Protein AF-A0A958XE17-F1 (afdb_monomer_lite)

Sequence (188 aa):
MKKRIAVILIIASALFGQMRCSQSSGSGQSTEKQPEEKQSEAKPSIPIFQLSPAPPPSTPQSDWCRIQGGENVLINAERVNTNRRYFYLPQGITMLSVGYPTLAATLFLKPLSNGNVEVFTGANFPTCLSRPSYLSPAGGSAQMRYNNQQDIEFSLELQVENNYPKITIEQGIKYNYGMSVVHCLECQ

Structure (mmCIF, N/CA/C/O backbone):
data_AF-A0A958XE17-F1
#
_entry.id   AF-A0A958XE17-F1
#
loop_
_atom_site.group_PDB
_atom_site.id
_atom_site.type_symbol
_atom_site.label_atom_id
_atom_site.label_alt_id
_atom_site.label_comp_id
_atom_site.label_asym_id
_atom_site.label_entity_id
_atom_site.label_seq_id
_atom_site.pdbx_PDB_ins_code
_atom_site.Cartn_x
_atom_site.Cartn_y
_atom_site.Cartn_z
_atom_site.occupancy
_atom_site.B_iso_or_equiv
_atom_site.auth_seq_id
_atom_site.auth_comp_id
_atom_site.auth_asym_id
_atom_site.auth_atom_id
_atom_site.pdbx_PDB_model_num
ATOM 1 N N . MET A 1 1 ? -10.647 -26.115 -46.703 1.00 45.81 1 MET A N 1
ATOM 2 C CA . MET A 1 1 ? -12.108 -25.880 -46.664 1.00 45.81 1 MET A CA 1
ATOM 3 C 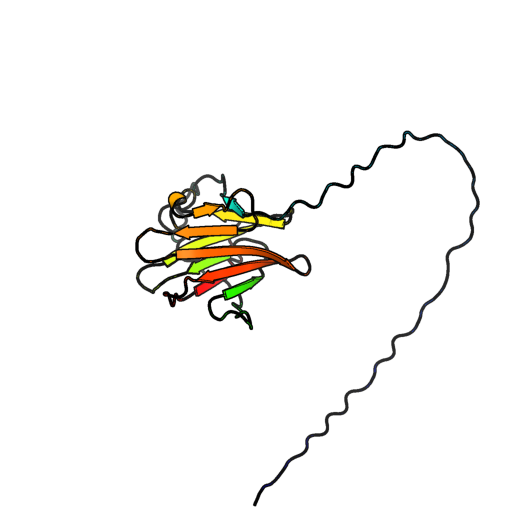C . MET A 1 1 ? -12.442 -25.137 -45.374 1.00 45.81 1 MET A C 1
ATOM 5 O O . MET A 1 1 ? -12.273 -25.701 -44.305 1.00 45.81 1 MET A O 1
ATOM 9 N N . LYS A 1 2 ? -12.786 -23.844 -45.456 1.00 42.44 2 LYS A N 1
ATOM 10 C CA . LYS A 1 2 ? -13.048 -22.962 -44.302 1.00 42.44 2 LYS A CA 1
ATOM 11 C C . LYS A 1 2 ? -14.561 -22.755 -44.169 1.00 42.44 2 LYS A C 1
ATOM 13 O O . LYS A 1 2 ? -15.154 -22.177 -45.073 1.00 42.44 2 LYS A O 1
ATOM 18 N N . LYS A 1 3 ? -15.177 -23.200 -43.069 1.00 51.91 3 LYS A N 1
ATOM 19 C CA . LYS A 1 3 ? -16.560 -22.838 -42.717 1.00 51.91 3 LYS A CA 1
ATOM 20 C C . LYS A 1 3 ? -16.523 -21.596 -41.827 1.00 51.91 3 LYS A C 1
ATOM 22 O O . LYS A 1 3 ? -15.977 -21.640 -40.731 1.00 51.91 3 LYS A O 1
ATOM 27 N N . ARG A 1 4 ? -17.058 -20.483 -42.332 1.00 58.16 4 ARG A N 1
ATOM 28 C CA . ARG A 1 4 ? -17.324 -19.262 -41.562 1.00 58.16 4 ARG A CA 1
ATOM 29 C C . ARG A 1 4 ? -18.763 -19.344 -41.063 1.00 58.16 4 ARG A C 1
ATOM 31 O O . ARG A 1 4 ? -19.668 -19.464 -41.881 1.00 58.16 4 ARG A O 1
ATOM 38 N N . ILE A 1 5 ? -18.958 -19.301 -39.750 1.00 63.78 5 ILE A N 1
ATOM 39 C CA . ILE A 1 5 ? -20.276 -19.158 -39.129 1.00 63.78 5 ILE A CA 1
ATOM 40 C C . ILE A 1 5 ? -20.401 -17.689 -38.735 1.00 63.78 5 ILE A C 1
ATOM 42 O O . ILE A 1 5 ? -19.624 -17.195 -37.922 1.00 63.78 5 ILE A O 1
ATOM 46 N N . ALA A 1 6 ? -21.329 -16.989 -39.381 1.00 57.50 6 ALA A N 1
ATOM 47 C CA . ALA A 1 6 ? -21.722 -15.636 -39.029 1.00 57.50 6 ALA A CA 1
ATOM 48 C C . ALA A 1 6 ? -22.846 -15.724 -37.994 1.00 57.50 6 ALA A C 1
ATOM 50 O O . ALA A 1 6 ? -23.884 -16.324 -38.264 1.00 57.50 6 ALA A O 1
ATOM 51 N N . VAL A 1 7 ? -22.631 -15.142 -36.817 1.00 63.00 7 VAL A N 1
ATOM 52 C CA . VAL A 1 7 ? -23.681 -14.948 -35.815 1.00 63.00 7 VAL A CA 1
ATOM 53 C C . VAL A 1 7 ? -24.080 -13.481 -35.875 1.00 63.00 7 VAL A C 1
ATOM 55 O O . VAL A 1 7 ? -23.282 -12.597 -35.574 1.00 63.00 7 VAL A O 1
ATOM 58 N N . ILE A 1 8 ? -25.308 -13.241 -36.326 1.00 55.59 8 ILE A N 1
ATOM 59 C CA . ILE A 1 8 ? -25.968 -11.938 -36.311 1.00 55.59 8 ILE A CA 1
ATOM 60 C C . ILE A 1 8 ? -26.694 -11.841 -34.971 1.00 55.59 8 ILE A C 1
ATOM 62 O O . ILE A 1 8 ? -27.582 -12.647 -34.700 1.00 55.59 8 ILE A O 1
ATOM 66 N N . LEU A 1 9 ? -26.322 -10.867 -34.142 1.00 59.84 9 LEU A N 1
ATOM 67 C CA . LEU A 1 9 ? -27.038 -10.546 -32.912 1.00 59.84 9 LEU A CA 1
ATOM 68 C C . LEU A 1 9 ? -27.615 -9.136 -33.044 1.00 59.84 9 LEU A C 1
ATOM 70 O O . LEU A 1 9 ? -26.896 -8.140 -33.058 1.00 59.84 9 LEU A O 1
ATOM 74 N N . ILE A 1 10 ? -28.934 -9.102 -33.213 1.00 57.53 10 ILE A N 1
ATOM 75 C CA . ILE A 1 10 ? -29.785 -7.915 -33.216 1.00 57.53 10 ILE A CA 1
ATOM 76 C C . ILE A 1 10 ? -30.162 -7.662 -31.757 1.00 57.53 10 ILE A C 1
ATOM 78 O O . ILE A 1 10 ? -30.771 -8.532 -31.138 1.00 57.53 10 ILE A O 1
ATOM 82 N N . ILE A 1 11 ? -29.826 -6.494 -31.205 1.00 56.75 11 ILE A N 1
ATOM 83 C CA . ILE A 1 11 ? -30.401 -6.043 -29.932 1.00 56.75 11 ILE A CA 1
ATOM 84 C C . ILE A 1 11 ? -30.980 -4.646 -30.119 1.00 56.75 11 ILE A C 1
ATOM 86 O O . ILE A 1 11 ? -30.353 -3.744 -30.673 1.00 56.75 11 ILE A O 1
ATOM 90 N N . ALA A 1 12 ? -32.236 -4.559 -29.696 1.00 56.91 12 ALA A N 1
ATOM 91 C CA . ALA A 1 12 ? -33.198 -3.511 -29.938 1.00 56.91 12 ALA A CA 1
ATOM 92 C C . ALA A 1 12 ? -32.886 -2.218 -29.179 1.00 56.91 12 ALA A C 1
ATOM 94 O O . ALA A 1 12 ? -32.443 -2.222 -28.031 1.00 56.91 12 ALA A O 1
ATOM 95 N N . SER A 1 13 ? -33.187 -1.105 -29.840 1.00 49.72 13 SER A N 1
ATOM 96 C CA . SER A 1 13 ? -33.155 0.247 -29.299 1.00 49.72 13 SER A CA 1
ATOM 97 C C . SER A 1 13 ? -34.356 0.465 -28.376 1.00 49.72 13 SER A C 1
ATOM 99 O O . SER A 1 13 ? -35.500 0.403 -28.825 1.00 49.72 13 SER A O 1
ATOM 101 N N . ALA A 1 14 ? -34.105 0.732 -27.094 1.00 56.59 14 ALA A N 1
ATOM 102 C CA . ALA A 1 14 ? -35.132 1.169 -26.156 1.00 56.59 14 ALA A CA 1
ATOM 103 C C . ALA A 1 14 ? -35.174 2.702 -26.097 1.00 56.59 14 ALA A C 1
ATOM 105 O O . ALA A 1 14 ? -34.154 3.376 -25.949 1.00 56.59 14 ALA A O 1
ATOM 106 N N . LEU A 1 15 ? -36.391 3.213 -26.256 1.00 54.06 15 LEU A N 1
ATOM 107 C CA . LEU A 1 15 ? -36.797 4.610 -26.258 1.00 54.06 15 LEU A CA 1
ATOM 108 C C . LEU A 1 15 ? -36.468 5.306 -24.930 1.00 54.06 15 LEU A C 1
ATOM 110 O O . LEU A 1 15 ? -36.906 4.849 -23.877 1.00 54.06 15 LEU A O 1
ATOM 114 N N . PHE A 1 16 ? -35.807 6.465 -24.987 1.00 53.53 16 PHE A N 1
ATOM 115 C CA . PHE A 1 16 ? -35.805 7.422 -23.880 1.00 53.53 16 PHE A CA 1
ATOM 116 C C . PHE A 1 16 ? -36.719 8.595 -24.218 1.00 53.53 16 PHE A C 1
ATOM 118 O O . PHE A 1 16 ? -36.444 9.403 -25.106 1.00 53.53 16 PHE A O 1
ATOM 125 N N . GLY A 1 17 ? -37.844 8.636 -23.503 1.00 48.03 17 GLY A N 1
ATOM 126 C CA . GLY A 1 17 ? -38.807 9.723 -23.525 1.00 48.03 17 GLY A CA 1
ATOM 127 C C . GLY A 1 17 ? -38.222 10.998 -22.924 1.00 48.03 17 GLY A C 1
ATOM 128 O O . GLY A 1 17 ? -37.569 10.981 -21.883 1.00 48.03 17 GLY A O 1
ATOM 129 N N . GLN A 1 18 ? -38.480 12.114 -23.599 1.00 55.03 18 GLN A N 1
ATOM 130 C CA . GLN A 1 18 ? -38.237 13.452 -23.085 1.00 55.03 18 GLN A CA 1
ATOM 131 C C . GLN A 1 18 ? -39.405 13.852 -22.179 1.00 55.03 18 GLN A C 1
ATOM 133 O O . GLN A 1 18 ? -40.542 13.928 -22.640 1.00 55.03 18 GLN A O 1
ATOM 138 N N . MET A 1 19 ? -39.126 14.154 -20.911 1.00 50.25 19 MET A N 1
ATOM 139 C CA . MET A 1 19 ? -40.026 14.943 -20.070 1.00 50.25 19 MET A CA 1
ATOM 140 C C . MET A 1 19 ? -39.440 16.348 -19.925 1.00 50.25 19 MET A C 1
ATOM 142 O O . MET A 1 19 ? -38.359 16.541 -19.372 1.00 50.25 19 MET A O 1
ATOM 146 N N . ARG A 1 20 ? -40.158 17.325 -20.483 1.00 47.62 20 ARG A N 1
ATOM 147 C CA . ARG A 1 20 ? -40.010 18.762 -20.228 1.00 47.62 20 ARG A CA 1
ATOM 148 C C . ARG A 1 20 ? -41.205 19.240 -19.395 1.00 47.62 20 ARG A C 1
ATOM 150 O O . ARG A 1 20 ? -42.247 18.592 -19.406 1.00 47.62 20 ARG A O 1
ATOM 157 N N . CYS A 1 21 ? -41.029 20.431 -18.811 1.00 47.88 21 CYS A N 1
ATOM 158 C CA . CYS A 1 21 ? -41.969 21.246 -18.021 1.00 47.88 21 CYS A CA 1
ATOM 159 C C . CYS A 1 21 ? -41.946 20.898 -16.518 1.00 47.88 21 CYS A C 1
ATOM 161 O O . CYS A 1 21 ? -41.903 19.737 -16.154 1.00 47.88 21 CYS A O 1
ATOM 163 N N . SER A 1 22 ? -41.967 21.833 -15.567 1.00 47.41 22 SER A N 1
ATOM 164 C CA . SER A 1 22 ? -42.332 23.252 -15.597 1.00 47.41 22 SER A CA 1
ATOM 165 C C . SER A 1 22 ? -41.900 23.888 -14.267 1.00 47.41 22 SER A C 1
ATOM 167 O O . SER A 1 22 ? -42.168 23.284 -13.234 1.00 47.41 22 SER A O 1
ATOM 169 N N . GLN A 1 23 ? -41.318 25.090 -14.256 1.00 47.69 23 GLN A N 1
ATOM 170 C CA . GLN A 1 23 ? -41.323 25.996 -13.089 1.00 47.69 23 GLN A CA 1
ATOM 171 C C . GLN A 1 23 ? -41.379 27.427 -13.650 1.00 47.69 23 GLN A C 1
ATOM 173 O O . GLN A 1 23 ? -40.440 27.880 -14.292 1.00 47.69 23 GLN A O 1
ATOM 178 N N . SER A 1 24 ? -42.571 28.014 -13.777 1.00 53.91 24 SER A N 1
ATOM 179 C CA . SER A 1 24 ? -43.311 28.763 -12.746 1.00 53.91 24 SER A CA 1
ATOM 180 C C . SER A 1 24 ? -42.564 30.011 -12.280 1.00 53.91 24 SER A C 1
ATOM 182 O O . SER A 1 24 ? -41.830 30.001 -11.297 1.00 53.91 24 SER A O 1
ATOM 184 N N . SER A 1 25 ? -42.815 31.095 -13.010 1.00 50.75 25 SER A N 1
ATOM 185 C CA . SER A 1 25 ? -42.492 32.473 -12.668 1.00 50.75 25 SER A CA 1
ATOM 186 C C . SER A 1 25 ? -43.214 32.887 -11.383 1.00 50.75 25 SER A C 1
ATOM 188 O O . SER A 1 25 ? -44.441 32.943 -11.350 1.00 50.75 25 SER A O 1
ATOM 190 N N . GLY A 1 26 ? -42.453 33.197 -10.337 1.00 50.59 26 GLY A N 1
ATOM 191 C CA . GLY A 1 26 ? -42.956 33.755 -9.085 1.00 50.59 26 GLY A CA 1
ATOM 192 C C . GLY A 1 26 ? -42.055 34.891 -8.627 1.00 50.59 26 GLY A C 1
ATOM 193 O O . GLY A 1 26 ? -41.058 34.668 -7.950 1.00 50.59 26 GLY A O 1
ATOM 194 N N . SER A 1 27 ? -42.393 36.108 -9.045 1.00 43.31 27 SER A N 1
ATOM 195 C CA . SER A 1 27 ? -41.797 37.357 -8.580 1.00 43.31 27 SER A CA 1
ATOM 196 C C . SER A 1 27 ? -42.265 37.666 -7.156 1.00 43.31 27 SER A C 1
ATOM 198 O O . SER A 1 27 ? -43.454 37.887 -6.933 1.00 43.31 27 SER A O 1
ATOM 200 N N . GLY A 1 28 ? -41.329 37.723 -6.213 1.00 47.44 28 GLY A N 1
ATOM 201 C CA . GLY A 1 28 ? -41.556 38.160 -4.837 1.00 47.44 28 GLY A CA 1
ATOM 202 C C . GLY A 1 28 ? -40.303 38.854 -4.325 1.00 47.44 28 GLY A C 1
ATOM 203 O O . GLY A 1 28 ? -39.404 38.223 -3.785 1.00 47.44 28 GLY A O 1
ATOM 204 N N . GLN A 1 29 ? -40.225 40.152 -4.592 1.00 48.31 29 GLN A N 1
ATOM 205 C CA . GLN A 1 29 ? -39.133 41.042 -4.230 1.00 48.31 29 GLN A CA 1
ATOM 206 C C . GLN A 1 29 ? -39.299 41.454 -2.759 1.00 48.31 29 GLN A C 1
ATOM 208 O O . GLN A 1 29 ? -40.202 42.219 -2.439 1.00 48.31 29 GLN A O 1
ATOM 213 N N . SER A 1 30 ? -38.432 40.949 -1.880 1.00 50.31 30 SER A N 1
ATOM 214 C CA . SER A 1 30 ? -38.224 41.485 -0.531 1.00 50.31 30 SER A CA 1
ATOM 215 C C . SER A 1 30 ? -36.725 41.553 -0.270 1.00 50.31 30 SER A C 1
ATOM 217 O O . SER A 1 30 ? -36.040 40.541 -0.146 1.00 50.31 30 SER A O 1
ATOM 219 N N . THR A 1 31 ? -36.213 42.778 -0.283 1.00 51.22 31 THR A N 1
ATOM 220 C CA . THR A 1 31 ? -34.799 43.109 -0.138 1.00 51.22 31 THR A CA 1
ATOM 221 C C . THR A 1 31 ? -34.463 43.191 1.349 1.00 51.22 31 THR A C 1
ATOM 223 O O . THR A 1 31 ? -34.528 44.266 1.941 1.00 51.22 31 THR A O 1
ATOM 226 N N . GLU A 1 32 ? -34.106 42.064 1.962 1.00 54.69 32 GLU A N 1
ATOM 227 C CA . GLU A 1 32 ? -33.488 42.035 3.290 1.00 54.69 32 GLU A CA 1
ATOM 228 C C . GLU A 1 32 ? -31.990 41.758 3.119 1.00 54.69 32 GLU A C 1
ATOM 230 O O . GLU A 1 32 ? -31.578 40.732 2.579 1.00 54.69 32 GLU A O 1
ATOM 235 N N . LYS A 1 33 ? -31.164 42.743 3.491 1.00 53.91 33 LYS A N 1
ATOM 236 C CA . LYS A 1 33 ? -29.699 42.691 3.420 1.00 53.91 33 LYS A CA 1
ATOM 237 C C . LYS A 1 33 ? -29.183 41.662 4.428 1.00 53.91 33 LYS A C 1
ATOM 239 O O . LYS A 1 33 ? -28.889 41.996 5.573 1.00 53.91 33 LYS A O 1
ATOM 244 N N . GLN A 1 34 ? -29.064 40.419 3.985 1.00 51.50 34 GLN A N 1
ATOM 245 C CA . GLN A 1 34 ? -28.342 39.378 4.701 1.00 51.50 34 GLN A CA 1
ATOM 246 C C . GLN A 1 34 ? -26.826 39.613 4.530 1.00 51.50 34 GLN A C 1
ATOM 248 O O . GLN A 1 34 ? -26.395 39.966 3.428 1.00 51.50 34 GLN A O 1
ATOM 253 N N . PRO A 1 35 ? -26.004 39.478 5.588 1.00 54.12 35 PRO A N 1
ATOM 254 C CA . PRO A 1 35 ? -24.556 39.572 5.468 1.00 54.12 35 PRO A CA 1
ATOM 255 C C . PRO A 1 35 ? -24.064 38.527 4.472 1.00 54.12 35 PRO A C 1
ATOM 257 O O . PRO A 1 35 ? -24.366 37.343 4.607 1.00 54.12 35 PRO A O 1
ATOM 260 N N . GLU A 1 36 ? -23.328 38.987 3.468 1.00 53.91 36 GLU A N 1
ATOM 261 C CA . GLU A 1 36 ? -22.660 38.167 2.469 1.00 53.91 36 GLU A CA 1
ATOM 262 C C . GLU A 1 36 ? -21.553 37.371 3.179 1.00 53.91 36 GLU A C 1
ATOM 264 O O . GLU A 1 36 ? -20.398 37.792 3.290 1.00 53.91 36 GLU A O 1
ATOM 269 N N . GLU A 1 37 ? -21.945 36.242 3.769 1.00 56.06 37 GLU A N 1
ATOM 270 C CA . GLU A 1 37 ? -21.040 35.225 4.274 1.00 56.06 37 GLU A CA 1
ATOM 271 C C . GLU A 1 37 ? -20.274 34.710 3.059 1.00 56.06 37 GLU A C 1
ATOM 273 O O . GLU A 1 37 ? -20.796 33.952 2.242 1.00 56.06 37 GLU A O 1
ATOM 278 N N . LYS A 1 38 ? -19.043 35.210 2.893 1.00 53.44 38 LYS A N 1
ATOM 279 C CA . LYS A 1 38 ? -18.076 34.691 1.931 1.00 53.44 38 LYS A CA 1
ATOM 280 C C . LYS A 1 38 ? -17.955 33.189 2.167 1.00 53.44 38 LYS A C 1
ATOM 282 O O . LYS A 1 38 ? -17.171 32.756 3.009 1.00 53.44 38 LYS A O 1
ATOM 287 N N . GLN A 1 39 ? -18.709 32.406 1.401 1.00 51.22 39 GLN A N 1
ATOM 288 C CA . GLN A 1 39 ? -18.429 31.002 1.169 1.00 51.22 39 GLN A CA 1
ATOM 289 C C . GLN A 1 39 ? -17.055 30.964 0.507 1.00 51.22 39 GLN A C 1
ATOM 291 O O . GLN A 1 39 ? -16.907 31.114 -0.703 1.00 51.22 39 GLN A O 1
ATOM 296 N N . SER A 1 40 ? -16.023 30.866 1.341 1.00 55.34 40 SER A N 1
ATOM 297 C CA . SER A 1 40 ? -14.697 30.472 0.911 1.00 55.34 40 SER A CA 1
ATOM 298 C C . SER A 1 40 ? -14.878 29.098 0.289 1.00 55.34 40 SER A C 1
ATOM 300 O O . SER A 1 40 ? -15.040 28.123 1.021 1.00 55.34 40 SER A O 1
ATOM 302 N N . GLU A 1 41 ? -14.905 29.030 -1.044 1.00 55.00 41 GLU A N 1
ATOM 303 C CA . GLU A 1 41 ? -14.783 27.779 -1.783 1.00 55.00 41 GLU A CA 1
ATOM 304 C C . GLU A 1 41 ? -13.582 27.040 -1.196 1.00 55.00 41 GLU A C 1
ATOM 306 O O . GLU A 1 41 ? -12.428 27.454 -1.346 1.00 55.00 41 GLU A O 1
ATOM 311 N N . ALA A 1 42 ? -13.865 26.004 -0.407 1.00 59.72 42 ALA A N 1
ATOM 312 C CA . ALA A 1 42 ? -12.837 25.195 0.208 1.00 59.72 42 ALA A CA 1
ATOM 313 C C . ALA A 1 42 ? -12.061 24.561 -0.942 1.00 59.72 42 ALA A C 1
ATOM 315 O O . ALA A 1 42 ? -12.588 23.721 -1.673 1.00 59.72 42 ALA A O 1
ATOM 316 N N . LYS A 1 43 ? -10.826 25.029 -1.147 1.00 66.44 43 LYS A N 1
ATOM 317 C CA . LYS A 1 43 ? -9.935 24.497 -2.172 1.00 66.44 43 LYS A CA 1
ATOM 318 C C . LYS A 1 43 ? -9.920 22.969 -2.028 1.00 66.44 43 LYS A C 1
ATOM 320 O O . LYS A 1 43 ? -9.657 22.501 -0.917 1.00 66.44 43 LYS A O 1
ATOM 325 N N . PRO A 1 44 ? -10.202 22.203 -3.098 1.00 67.44 44 PRO A N 1
ATOM 326 C CA . PRO A 1 44 ? -10.253 20.751 -3.013 1.00 67.44 44 PRO A CA 1
ATOM 327 C C . PRO A 1 44 ? -8.923 20.247 -2.453 1.00 67.44 44 PRO A C 1
ATOM 329 O O . PRO A 1 44 ? -7.856 20.519 -3.013 1.00 67.44 44 PRO A O 1
ATOM 332 N N . SER A 1 45 ? -8.981 19.589 -1.295 1.00 79.31 45 SER A N 1
ATOM 333 C CA . SER A 1 45 ? -7.799 19.029 -0.653 1.00 79.31 45 SER A CA 1
ATOM 334 C C . SER A 1 45 ? -7.288 17.875 -1.502 1.00 79.31 45 SER A C 1
ATOM 336 O O . SER A 1 45 ? -8.052 16.982 -1.866 1.00 79.31 45 SER A O 1
ATOM 338 N N . ILE A 1 46 ? -5.996 17.896 -1.820 1.00 87.38 46 ILE A N 1
ATOM 339 C CA . ILE A 1 46 ? -5.342 16.783 -2.507 1.00 87.38 46 ILE A CA 1
ATOM 340 C C . ILE A 1 46 ? -5.434 15.561 -1.578 1.00 87.38 46 ILE A C 1
ATOM 342 O O . ILE A 1 46 ? -5.070 15.693 -0.408 1.00 87.38 46 ILE A O 1
ATOM 346 N N . PRO A 1 47 ? -5.924 14.404 -2.055 1.00 92.06 47 PRO A N 1
ATOM 347 C CA . PRO A 1 47 ? -6.009 13.205 -1.235 1.00 92.06 47 PRO A CA 1
ATOM 348 C C . PRO A 1 47 ? -4.601 12.737 -0.862 1.00 92.06 47 PRO A C 1
ATOM 350 O O . PRO A 1 47 ? -3.699 12.713 -1.702 1.00 92.06 47 PRO A O 1
ATOM 353 N N . ILE A 1 48 ? -4.407 12.363 0.400 1.00 94.44 48 ILE A N 1
ATOM 354 C CA . ILE A 1 48 ? -3.104 11.931 0.918 1.00 94.44 48 ILE A CA 1
ATOM 355 C C . ILE A 1 48 ? -3.185 10.573 1.606 1.00 94.44 48 ILE A C 1
ATOM 357 O O . ILE A 1 48 ? -4.235 10.156 2.103 1.00 94.44 48 ILE A O 1
ATOM 361 N N . PHE A 1 49 ? -2.034 9.909 1.686 1.00 95.00 49 PHE A N 1
ATOM 362 C CA . PHE A 1 49 ? -1.838 8.818 2.629 1.00 95.00 49 PHE A CA 1
ATOM 363 C C . PHE A 1 49 ? -1.493 9.377 4.009 1.00 95.00 49 PHE A C 1
ATOM 365 O O . PHE A 1 49 ? -0.623 10.239 4.139 1.00 95.00 49 PHE A O 1
ATOM 372 N N . GLN A 1 50 ? -2.122 8.837 5.046 1.00 93.44 50 GLN A N 1
ATOM 373 C CA . GLN A 1 50 ? -1.823 9.163 6.438 1.00 93.44 50 GLN A CA 1
ATOM 374 C C . GLN A 1 50 ? -1.562 7.883 7.229 1.00 93.44 50 GLN A C 1
ATOM 376 O O . GLN A 1 50 ? -2.315 6.920 7.120 1.00 93.44 50 GLN A O 1
ATOM 381 N N . LEU A 1 51 ? -0.489 7.855 8.021 1.00 92.88 51 LEU A N 1
ATOM 382 C CA . LEU A 1 51 ? -0.233 6.726 8.915 1.00 92.88 51 LEU A CA 1
ATOM 383 C C . LEU A 1 51 ? -1.257 6.733 10.054 1.00 92.88 51 LEU A C 1
ATOM 385 O O . LEU A 1 51 ? -1.556 7.791 10.610 1.00 92.88 51 LEU A O 1
ATOM 389 N N . SER A 1 52 ? -1.782 5.558 10.397 1.00 91.50 52 SER A N 1
ATOM 390 C CA . SER A 1 52 ? -2.798 5.433 11.439 1.00 91.50 52 SER A CA 1
ATOM 391 C C . SER A 1 52 ? -2.232 5.752 12.829 1.00 91.50 52 SER A C 1
ATOM 393 O O . SER A 1 52 ? -1.220 5.156 13.218 1.00 91.50 52 SER A O 1
ATOM 395 N N . PRO A 1 53 ? -2.897 6.616 13.623 1.00 88.06 53 PRO A N 1
ATOM 396 C CA . PRO A 1 53 ? -2.557 6.838 15.025 1.00 88.06 53 PRO A CA 1
ATOM 397 C C . PRO A 1 53 ? -3.150 5.769 15.960 1.00 88.06 53 PRO A C 1
ATOM 399 O O . PRO A 1 53 ? -2.959 5.862 17.172 1.00 88.06 53 PRO A O 1
ATOM 402 N N . ALA A 1 54 ? -3.911 4.798 15.437 1.00 83.38 54 ALA A N 1
ATOM 403 C CA . ALA A 1 54 ? -4.630 3.827 16.252 1.00 83.38 54 ALA A CA 1
ATOM 404 C C . ALA A 1 54 ? -3.674 3.020 17.154 1.00 83.38 54 ALA A C 1
ATOM 406 O O . ALA A 1 54 ? -2.601 2.607 16.704 1.00 83.38 54 ALA A O 1
ATOM 407 N N . PRO A 1 55 ? -4.040 2.752 18.417 1.00 74.56 55 PRO A N 1
ATOM 408 C CA . PRO A 1 55 ? -3.244 1.874 19.259 1.00 74.56 55 PRO A CA 1
ATOM 409 C C . PRO A 1 55 ? -3.277 0.437 18.712 1.00 74.56 55 PRO A C 1
ATOM 411 O O . PRO A 1 55 ? -4.216 0.070 17.998 1.00 74.56 55 PRO A O 1
ATOM 414 N N . PRO A 1 56 ? -2.294 -0.405 19.066 1.00 69.94 56 PRO A N 1
ATOM 415 C CA . PRO A 1 56 ? -2.402 -1.835 18.832 1.00 69.94 56 PRO A CA 1
ATOM 416 C C . PRO A 1 56 ? -3.693 -2.406 19.435 1.00 69.94 56 PRO A C 1
ATOM 418 O O . PRO A 1 56 ? -4.122 -1.936 20.496 1.00 69.94 56 PRO A O 1
ATOM 421 N N . PRO A 1 57 ? -4.315 -3.419 18.808 1.00 65.69 57 PRO A N 1
ATOM 422 C CA . PRO A 1 57 ? -5.494 -4.064 19.369 1.00 65.69 57 PRO A CA 1
ATOM 423 C C . PRO A 1 57 ? -5.186 -4.620 20.768 1.00 65.69 57 PRO A C 1
ATOM 425 O O . PRO A 1 57 ? -4.158 -5.260 20.995 1.00 65.69 57 PRO A O 1
ATOM 428 N N . SER A 1 58 ? -6.087 -4.364 21.720 1.00 60.69 58 SER A N 1
ATOM 429 C CA . SER A 1 58 ? -5.931 -4.732 23.136 1.00 60.69 58 SER A CA 1
ATOM 430 C C . SER A 1 58 ? -6.069 -6.232 23.396 1.00 60.69 58 SER A C 1
ATOM 432 O O . SER A 1 58 ? -5.576 -6.737 24.403 1.00 60.69 58 SER A O 1
ATOM 434 N N . THR A 1 59 ? -6.727 -6.948 22.486 1.00 56.34 59 THR A N 1
ATOM 435 C CA . THR A 1 59 ? -6.782 -8.406 22.490 1.00 56.34 59 THR A CA 1
ATOM 436 C C . THR A 1 59 ? -5.944 -8.928 21.329 1.00 56.34 59 THR A C 1
ATOM 438 O O . THR A 1 59 ? -6.107 -8.460 20.199 1.00 56.34 59 THR A O 1
ATOM 441 N N . PRO A 1 60 ? -5.055 -9.910 21.559 1.00 51.53 60 PRO A N 1
ATOM 442 C CA . PRO A 1 60 ? -4.485 -10.689 20.479 1.00 51.53 60 PRO A CA 1
ATOM 443 C C . PRO A 1 60 ? -5.613 -11.563 19.929 1.00 51.53 60 PRO A C 1
ATOM 445 O O . PRO A 1 60 ? -5.720 -12.740 20.257 1.00 51.53 60 PRO A O 1
ATOM 448 N N . GLN A 1 61 ? -6.511 -10.984 19.131 1.00 52.31 61 GLN A N 1
ATOM 449 C CA . GLN A 1 61 ? -7.278 -11.791 18.197 1.00 52.31 61 GLN A CA 1
ATOM 450 C C . GLN A 1 61 ? -6.236 -12.513 17.351 1.00 52.31 61 GLN A C 1
ATOM 452 O O . GLN A 1 61 ? -5.435 -11.890 16.648 1.00 52.31 61 GLN A O 1
ATOM 457 N N . SER A 1 62 ? -6.164 -13.825 17.555 1.00 50.34 62 SER A N 1
ATOM 458 C CA . SER A 1 62 ? -5.258 -14.705 16.847 1.00 50.34 62 SER A CA 1
ATOM 459 C C . SER A 1 62 ? -5.442 -14.461 15.355 1.00 50.34 62 SER A C 1
ATOM 461 O O . SER A 1 62 ? -6.537 -14.633 14.827 1.00 50.34 62 SER A O 1
ATOM 463 N N . ASP A 1 63 ? -4.354 -14.051 14.717 1.00 58.34 63 ASP A N 1
ATOM 464 C CA . ASP A 1 63 ? -4.192 -13.974 13.274 1.00 58.34 63 ASP A CA 1
ATOM 465 C C . ASP A 1 63 ? -4.788 -12.761 12.544 1.00 58.34 63 ASP A C 1
ATOM 467 O O . ASP A 1 63 ? -5.227 -12.900 11.411 1.00 58.34 63 ASP A O 1
ATOM 471 N N . TRP A 1 64 ? -4.632 -11.528 13.040 1.00 62.47 64 TRP A N 1
ATOM 472 C CA . TRP A 1 64 ? -4.677 -10.355 12.132 1.00 62.47 64 TRP A CA 1
ATOM 473 C C . TRP A 1 64 ? -3.720 -10.508 10.929 1.00 62.47 64 TRP A C 1
ATOM 475 O O . TRP A 1 64 ? -3.934 -9.946 9.862 1.00 62.47 64 TRP A O 1
ATOM 485 N N . CYS A 1 65 ? -2.676 -11.327 11.085 1.00 69.56 65 CYS A N 1
ATOM 486 C CA . CYS A 1 65 ? -1.744 -11.722 10.032 1.00 69.56 65 CYS A CA 1
ATOM 487 C C . CYS A 1 65 ? -2.386 -12.608 8.946 1.00 69.56 65 CYS A C 1
ATOM 489 O O . CYS A 1 65 ? -1.803 -12.793 7.880 1.00 69.56 65 CYS A O 1
ATOM 491 N N . ARG A 1 66 ? -3.548 -13.205 9.219 1.00 67.38 66 ARG A N 1
ATOM 492 C CA . ARG A 1 66 ? -4.318 -14.035 8.295 1.00 67.38 66 ARG A CA 1
ATOM 493 C C . ARG A 1 66 ? -5.741 -13.504 8.287 1.00 67.38 66 ARG A C 1
ATOM 495 O O . ARG A 1 66 ? -6.558 -13.914 9.101 1.00 67.38 66 ARG A O 1
ATOM 502 N N . ILE A 1 67 ? -6.052 -12.621 7.344 1.00 66.25 67 ILE A N 1
ATOM 503 C CA . ILE A 1 67 ? -7.450 -12.271 7.080 1.00 66.25 67 ILE A CA 1
ATOM 504 C C . ILE A 1 67 ? -8.187 -13.566 6.720 1.00 66.25 67 ILE A C 1
ATOM 506 O O . ILE A 1 67 ? -8.013 -14.106 5.627 1.00 66.25 67 ILE A O 1
ATOM 510 N N . GLN A 1 68 ? -8.964 -14.098 7.661 1.00 63.00 68 GLN A N 1
ATOM 511 C CA . GLN A 1 68 ? -9.864 -15.214 7.414 1.00 63.00 68 GLN A CA 1
ATOM 512 C C . GLN A 1 68 ? -11.147 -14.631 6.814 1.00 63.00 68 GLN A C 1
ATOM 514 O O . GLN A 1 68 ? -11.710 -13.696 7.369 1.00 63.00 68 GLN A O 1
ATOM 519 N N . GLY A 1 69 ? -11.580 -15.134 5.655 1.00 66.94 69 GLY A N 1
ATOM 520 C CA . GLY A 1 69 ? -12.852 -14.713 5.047 1.00 66.94 69 GLY A CA 1
ATOM 521 C C . GLY A 1 69 ? -12.831 -13.393 4.263 1.00 66.94 69 GLY A C 1
ATOM 522 O O . GLY A 1 69 ? -13.866 -12.747 4.143 1.00 66.94 69 GLY A O 1
ATOM 523 N N . GLY A 1 70 ? -11.683 -12.979 3.718 1.00 82.88 70 GLY A N 1
ATOM 524 C CA . GLY A 1 70 ? -11.607 -11.798 2.850 1.00 82.88 70 GLY A CA 1
ATOM 525 C C . GLY A 1 70 ? -11.921 -12.072 1.372 1.00 82.88 70 GLY A C 1
ATOM 526 O O . GLY A 1 70 ? -11.767 -13.193 0.884 1.00 82.88 70 GLY A O 1
ATOM 527 N N . GLU A 1 71 ? -12.302 -11.026 0.638 1.00 92.44 71 GLU A N 1
ATOM 528 C CA . GLU A 1 71 ? -12.508 -11.070 -0.814 1.00 92.44 71 GLU A CA 1
ATOM 529 C C . GLU A 1 71 ? -11.258 -10.603 -1.564 1.00 92.44 71 GLU A C 1
ATOM 531 O O . GLU A 1 71 ? -10.650 -9.587 -1.222 1.00 92.44 71 GLU A O 1
ATOM 536 N N . ASN A 1 72 ? -10.872 -11.320 -2.621 1.00 94.56 72 ASN A N 1
ATOM 537 C CA . ASN A 1 72 ? -9.776 -10.877 -3.481 1.00 94.56 72 ASN A CA 1
ATOM 538 C C . ASN A 1 72 ? -10.214 -9.655 -4.294 1.00 94.56 72 ASN A C 1
ATOM 540 O O . ASN A 1 72 ? -11.178 -9.720 -5.057 1.00 94.56 72 ASN A O 1
ATOM 544 N N . VAL A 1 73 ? -9.465 -8.563 -4.182 1.00 96.56 73 VAL A N 1
ATOM 545 C CA . VAL A 1 73 ? -9.677 -7.361 -4.990 1.00 96.56 73 VAL A CA 1
ATOM 546 C C . VAL A 1 73 ? -8.956 -7.520 -6.326 1.00 96.56 73 VAL A C 1
ATOM 548 O O . VAL A 1 73 ? -7.809 -7.968 -6.390 1.00 96.56 73 VAL A O 1
ATOM 551 N N . LEU A 1 74 ? -9.623 -7.130 -7.414 1.00 96.88 74 LEU A N 1
ATOM 552 C CA . LEU A 1 74 ? -9.049 -7.194 -8.754 1.00 96.88 74 LEU A CA 1
ATOM 553 C C . LEU A 1 74 ? -7.884 -6.205 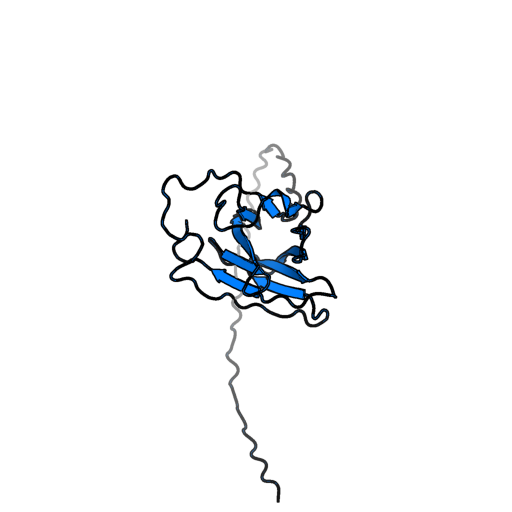-8.906 1.00 96.88 74 LEU A C 1
ATOM 555 O O . LEU A 1 74 ? -8.070 -4.987 -8.860 1.00 96.88 74 LEU A O 1
ATOM 559 N N . ILE A 1 75 ? -6.695 -6.746 -9.170 1.00 97.19 75 ILE A N 1
ATOM 560 C CA . ILE A 1 75 ? -5.491 -5.978 -9.487 1.00 97.19 75 ILE A CA 1
ATOM 561 C C . ILE A 1 75 ? -5.369 -5.867 -11.008 1.00 97.19 75 ILE A C 1
ATOM 563 O O . ILE A 1 75 ? -5.194 -6.862 -11.711 1.00 97.19 75 ILE A O 1
ATOM 567 N N . ASN A 1 76 ? -5.433 -4.645 -11.518 1.00 96.75 76 ASN A N 1
ATOM 568 C CA . ASN A 1 76 ? -5.348 -4.340 -12.939 1.00 96.75 76 ASN A CA 1
ATOM 569 C C . ASN A 1 76 ? -3.928 -3.916 -13.322 1.00 96.75 76 ASN A C 1
ATOM 571 O O . ASN A 1 76 ? -3.187 -3.366 -12.507 1.00 96.75 76 ASN A O 1
ATOM 575 N N . ALA A 1 77 ? -3.549 -4.140 -14.579 1.00 93.94 77 ALA A N 1
ATOM 576 C CA . ALA A 1 77 ? -2.312 -3.614 -15.146 1.00 93.94 7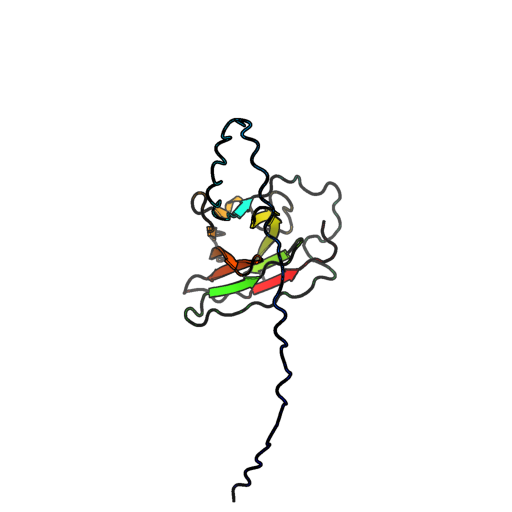7 ALA A CA 1
ATOM 577 C C . ALA A 1 77 ? -2.549 -2.272 -15.838 1.00 93.94 77 ALA A C 1
ATOM 579 O O . ALA A 1 77 ? -3.530 -2.111 -16.568 1.00 93.94 77 ALA A O 1
ATOM 580 N N . GLU A 1 78 ? -1.636 -1.317 -15.655 1.00 91.25 78 GLU A N 1
ATOM 581 C CA . GLU A 1 78 ? -1.640 -0.131 -16.503 1.00 91.25 78 GLU A CA 1
ATOM 582 C C . GLU A 1 78 ? -1.174 -0.483 -17.917 1.00 91.25 78 GLU A C 1
ATOM 584 O O . GLU A 1 78 ? -0.174 -1.171 -18.113 1.00 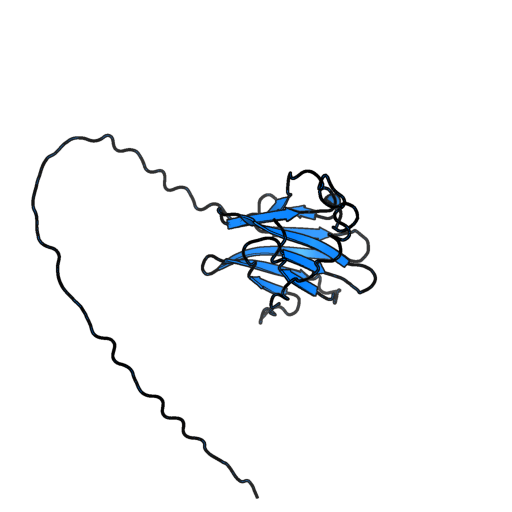91.25 78 GLU A O 1
ATOM 589 N N . ARG A 1 79 ? -1.888 0.027 -18.926 1.00 89.12 79 ARG A N 1
ATOM 590 C CA . ARG A 1 79 ? -1.613 -0.300 -20.336 1.00 89.12 79 ARG A CA 1
ATOM 591 C C . ARG A 1 79 ? -0.242 0.174 -20.819 1.00 89.12 79 ARG A C 1
ATOM 593 O O . ARG A 1 79 ? 0.314 -0.436 -21.723 1.00 89.12 79 ARG A O 1
ATOM 600 N N . VAL A 1 80 ? 0.262 1.275 -20.262 1.00 90.88 80 VAL A N 1
ATOM 601 C CA . VAL A 1 80 ? 1.471 1.962 -20.751 1.00 90.88 80 VAL A CA 1
ATOM 602 C C . VAL A 1 80 ? 2.705 1.611 -19.915 1.00 90.88 80 VAL A C 1
ATOM 604 O O . VAL A 1 80 ? 3.823 1.708 -20.409 1.00 90.88 80 VAL A O 1
ATOM 607 N N . ASN A 1 81 ? 2.521 1.165 -18.668 1.00 88.38 81 ASN A N 1
ATOM 608 C CA . ASN A 1 81 ? 3.613 0.834 -17.760 1.00 88.38 81 ASN A CA 1
ATOM 609 C C . ASN A 1 81 ? 3.369 -0.533 -17.112 1.00 88.38 81 ASN A C 1
ATOM 611 O O . ASN A 1 81 ? 2.562 -0.680 -16.196 1.00 88.38 81 ASN A O 1
ATOM 615 N N . THR A 1 82 ? 4.113 -1.543 -17.567 1.00 86.12 82 THR A N 1
ATOM 616 C CA . THR A 1 82 ? 3.985 -2.922 -17.079 1.00 86.12 82 THR A CA 1
ATOM 617 C C . THR A 1 82 ? 4.425 -3.103 -15.630 1.00 86.12 82 THR A C 1
ATOM 619 O O . THR A 1 82 ? 4.081 -4.130 -15.047 1.00 86.12 82 THR A O 1
ATOM 622 N N . ASN A 1 83 ? 5.125 -2.130 -15.043 1.00 90.62 83 ASN A N 1
ATOM 6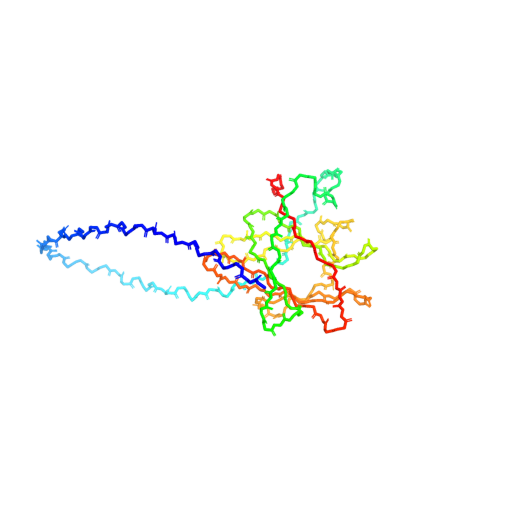23 C CA . ASN A 1 83 ? 5.536 -2.133 -13.637 1.00 90.62 83 ASN A CA 1
ATOM 624 C C . ASN A 1 83 ? 4.494 -1.472 -12.728 1.00 90.62 83 ASN A C 1
ATOM 626 O O . ASN A 1 83 ? 4.630 -1.513 -11.505 1.00 90.62 83 ASN A O 1
ATOM 630 N N . ARG A 1 84 ? 3.452 -0.870 -13.318 1.00 94.94 84 ARG A N 1
ATOM 631 C CA . ARG A 1 84 ? 2.336 -0.281 -12.587 1.00 94.94 84 ARG A CA 1
ATOM 632 C C . ARG A 1 84 ? 1.152 -1.236 -12.572 1.00 94.94 84 ARG A C 1
ATOM 634 O O . ARG A 1 84 ? 0.711 -1.785 -13.593 1.00 94.94 84 ARG A O 1
ATOM 641 N N . ARG A 1 85 ? 0.646 -1.461 -11.369 1.00 96.12 85 ARG A N 1
ATOM 642 C CA . ARG A 1 85 ? -0.625 -2.131 -11.115 1.00 96.12 85 ARG A CA 1
ATOM 643 C C . ARG A 1 85 ? -1.524 -1.194 -10.346 1.00 96.12 85 ARG A C 1
ATOM 645 O O . ARG A 1 85 ? -1.033 -0.333 -9.633 1.00 96.12 85 ARG A O 1
ATOM 652 N N . TYR A 1 86 ? -2.827 -1.367 -10.462 1.00 97.25 86 TYR A N 1
ATOM 653 C CA . TYR A 1 86 ? -3.755 -0.573 -9.677 1.00 97.25 86 TYR A CA 1
ATOM 654 C C . TYR A 1 86 ? -4.977 -1.372 -9.262 1.00 97.25 86 TYR A C 1
ATOM 656 O O . TYR A 1 86 ? -5.358 -2.353 -9.902 1.00 97.25 86 TYR A O 1
ATOM 664 N N . PHE A 1 87 ? -5.612 -0.913 -8.197 1.00 98.06 87 PHE A N 1
ATOM 665 C CA . PHE A 1 87 ? -6.905 -1.398 -7.752 1.00 98.06 87 PHE A CA 1
ATOM 666 C C . PHE A 1 87 ? -7.721 -0.232 -7.194 1.00 98.06 87 PHE A C 1
ATOM 668 O O . PHE A 1 87 ? -7.170 0.799 -6.799 1.00 98.06 87 PHE A O 1
ATOM 675 N N . TYR A 1 88 ? -9.039 -0.392 -7.179 1.00 97.38 88 TYR A N 1
ATOM 676 C CA . TYR A 1 88 ? -9.931 0.526 -6.481 1.00 97.38 88 TYR A CA 1
ATOM 677 C C . TYR A 1 88 ? -10.092 0.033 -5.048 1.00 97.38 88 TYR A C 1
ATOM 679 O O . TYR A 1 88 ? -10.386 -1.142 -4.831 1.00 97.38 88 TYR A O 1
ATOM 687 N N . LEU A 1 89 ? -9.848 0.911 -4.081 1.00 97.00 89 LEU A N 1
ATOM 688 C CA . LEU A 1 89 ? -9.903 0.594 -2.663 1.00 97.00 89 LEU A CA 1
ATOM 689 C C . LEU A 1 89 ? -11.375 0.535 -2.219 1.00 97.00 89 LEU A C 1
ATOM 691 O O . LEU A 1 89 ? -12.051 1.570 -2.250 1.00 97.00 89 LEU A O 1
ATOM 695 N N . PRO A 1 90 ? -11.896 -0.642 -1.825 1.00 94.94 90 PRO A N 1
ATOM 696 C CA . PRO A 1 90 ? -13.250 -0.745 -1.296 1.00 94.94 90 PRO A CA 1
ATOM 697 C C . PRO A 1 90 ? -13.361 -0.047 0.065 1.00 94.94 90 PRO A C 1
ATOM 699 O O . PRO A 1 90 ? -12.363 0.179 0.751 1.00 94.94 90 PRO A O 1
ATOM 702 N N . GLN A 1 91 ? -14.591 0.284 0.461 1.00 92.75 91 GLN A N 1
ATOM 703 C CA . GLN A 1 91 ? -14.879 0.784 1.808 1.00 92.75 91 GLN A CA 1
ATOM 704 C C . GLN A 1 91 ? -14.513 -0.271 2.856 1.00 92.75 91 GLN A C 1
ATOM 706 O O . GLN A 1 91 ? -14.777 -1.446 2.641 1.00 92.75 91 GLN A O 1
ATOM 711 N N . GLY A 1 92 ? -13.939 0.139 3.990 1.00 90.94 92 GLY A N 1
ATOM 712 C CA . GLY A 1 92 ? -13.461 -0.775 5.036 1.00 90.94 92 GLY A CA 1
ATOM 713 C C . GLY A 1 92 ? -11.959 -1.061 4.953 1.00 90.94 92 GLY A C 1
ATOM 714 O O . GLY A 1 92 ? -11.204 -0.294 4.359 1.00 90.94 92 GLY A O 1
ATOM 715 N N . ILE A 1 93 ? -11.502 -2.137 5.596 1.00 91.81 93 ILE A N 1
ATOM 716 C CA . ILE A 1 93 ? -10.073 -2.469 5.679 1.00 91.81 93 ILE A CA 1
ATOM 717 C C . ILE A 1 93 ? -9.674 -3.379 4.513 1.00 91.81 93 ILE A C 1
ATOM 719 O O . ILE A 1 93 ? -10.320 -4.385 4.223 1.00 91.81 93 ILE A O 1
ATOM 723 N N . THR A 1 94 ? -8.579 -3.032 3.843 1.00 94.31 94 THR A N 1
ATOM 724 C CA . THR A 1 94 ? -7.994 -3.817 2.752 1.00 94.31 94 THR A CA 1
ATOM 725 C C . THR A 1 94 ? -6.531 -4.104 3.042 1.00 94.31 94 THR A C 1
ATOM 727 O O . THR A 1 94 ? -5.758 -3.186 3.303 1.00 94.31 94 THR A O 1
ATOM 730 N N . MET A 1 95 ? -6.129 -5.367 2.958 1.00 94.00 95 MET A N 1
ATOM 731 C CA . MET A 1 95 ? -4.732 -5.772 3.036 1.00 94.00 95 MET A CA 1
ATOM 732 C C . MET A 1 95 ? -4.084 -5.748 1.671 1.00 94.00 95 MET A C 1
ATOM 734 O O . MET A 1 95 ? -4.563 -6.389 0.741 1.00 94.00 95 MET A O 1
ATOM 738 N N . LEU A 1 96 ? -2.962 -5.048 1.590 1.00 95.69 96 LEU A N 1
ATOM 739 C CA . LEU A 1 96 ? -2.046 -5.084 0.467 1.00 95.69 96 LEU A CA 1
ATOM 740 C C . LEU A 1 96 ? -0.805 -5.865 0.892 1.00 95.69 96 LEU A C 1
ATOM 742 O O . LEU A 1 96 ? -0.122 -5.459 1.834 1.00 95.69 96 LEU A O 1
ATOM 746 N N . SER A 1 97 ? -0.490 -6.932 0.162 1.00 95.06 97 SER A N 1
ATOM 747 C CA . SER A 1 97 ? 0.780 -7.643 0.279 1.00 95.06 97 SER A CA 1
ATOM 748 C C . SER A 1 97 ? 1.565 -7.555 -1.028 1.00 95.06 97 SER A C 1
ATOM 750 O O . SER A 1 97 ? 1.030 -7.845 -2.097 1.00 95.06 97 SER A O 1
ATOM 752 N N . VAL A 1 98 ? 2.840 -7.169 -0.945 1.00 95.31 98 VAL A N 1
ATOM 753 C CA . VAL A 1 98 ? 3.771 -7.052 -2.079 1.00 95.31 98 VAL A CA 1
ATOM 754 C C . VAL A 1 98 ? 5.069 -7.768 -1.723 1.00 95.31 98 VAL A C 1
ATOM 756 O O . VAL A 1 98 ? 5.713 -7.408 -0.742 1.00 95.31 98 VAL A O 1
ATOM 759 N N . GLY A 1 99 ? 5.481 -8.767 -2.500 1.00 94.12 99 GLY A N 1
ATOM 760 C CA . GLY A 1 99 ? 6.762 -9.441 -2.281 1.00 94.12 99 GLY A CA 1
ATOM 761 C C . GLY A 1 99 ? 6.836 -10.857 -2.842 1.00 94.12 99 GLY A C 1
ATOM 762 O O . GLY A 1 99 ? 6.273 -11.166 -3.891 1.00 94.12 99 GLY A O 1
ATOM 763 N N . TYR A 1 100 ? 7.561 -11.711 -2.130 1.00 89.50 100 TYR A N 1
ATOM 764 C CA . TYR A 1 100 ? 7.802 -13.122 -2.422 1.00 89.50 100 TYR A CA 1
ATOM 765 C C . TYR A 1 100 ? 7.160 -14.009 -1.341 1.00 89.50 100 TYR A C 1
ATOM 767 O O . TYR A 1 100 ? 6.825 -13.517 -0.263 1.00 89.50 100 TYR A O 1
ATOM 775 N N . PRO A 1 101 ? 7.042 -15.332 -1.558 1.00 83.94 101 PRO A N 1
ATOM 776 C CA . PRO A 1 101 ? 6.475 -16.239 -0.556 1.00 83.94 101 PRO A CA 1
ATOM 777 C C . PRO A 1 101 ? 7.167 -16.206 0.818 1.00 83.94 101 PRO A C 1
ATOM 779 O O . PRO A 1 101 ? 6.531 -16.482 1.828 1.00 83.94 101 PRO A O 1
ATOM 782 N N . THR A 1 102 ? 8.462 -15.882 0.866 1.00 87.56 102 THR A N 1
ATOM 783 C CA . THR A 1 102 ? 9.266 -15.852 2.100 1.00 87.56 102 THR A CA 1
ATOM 784 C C . THR A 1 102 ? 9.411 -14.463 2.717 1.00 87.56 102 THR A C 1
ATOM 786 O O . THR A 1 102 ? 9.815 -14.356 3.873 1.00 87.56 102 THR A O 1
ATOM 789 N N . LEU A 1 103 ? 9.112 -13.402 1.965 1.00 89.06 103 LEU A N 1
ATOM 790 C CA . LEU A 1 103 ? 9.291 -12.019 2.394 1.00 89.06 103 LEU A CA 1
ATOM 791 C C . LEU A 1 103 ? 8.271 -11.139 1.679 1.00 89.06 103 LEU A C 1
ATOM 793 O O . LEU A 1 103 ? 8.310 -11.024 0.456 1.00 89.06 103 LEU A O 1
ATOM 797 N N . ALA A 1 104 ? 7.398 -10.487 2.438 1.00 92.12 104 ALA A N 1
ATOM 798 C CA . ALA A 1 104 ? 6.402 -9.577 1.895 1.00 92.12 104 ALA A CA 1
ATOM 799 C C . ALA A 1 104 ? 6.320 -8.293 2.719 1.00 92.12 104 ALA A C 1
ATOM 801 O O . ALA A 1 104 ? 6.400 -8.305 3.949 1.00 92.12 104 ALA A O 1
ATOM 802 N N . ALA A 1 105 ? 6.125 -7.183 2.020 1.00 94.50 105 ALA A N 1
ATOM 803 C CA . ALA A 1 105 ? 5.565 -5.984 2.600 1.00 94.50 105 ALA A CA 1
ATOM 804 C C . ALA A 1 105 ? 4.062 -6.188 2.761 1.00 94.50 105 ALA A C 1
ATOM 806 O O . ALA A 1 105 ? 3.394 -6.510 1.782 1.00 94.50 105 ALA A O 1
ATOM 807 N N . THR A 1 106 ? 3.535 -5.966 3.960 1.00 94.12 106 THR A N 1
ATOM 808 C CA . THR A 1 106 ? 2.099 -6.061 4.243 1.00 94.12 106 THR A CA 1
ATOM 809 C C . THR A 1 106 ? 1.641 -4.786 4.928 1.00 94.12 106 THR A C 1
ATOM 811 O O . THR A 1 106 ? 2.234 -4.372 5.929 1.00 94.12 106 THR A O 1
ATOM 814 N N . LEU A 1 107 ? 0.600 -4.169 4.377 1.00 94.88 107 LEU A N 1
ATOM 815 C CA . LEU A 1 107 ? -0.032 -2.944 4.863 1.00 94.88 107 LEU A CA 1
ATOM 816 C C . LEU A 1 107 ? -1.542 -3.162 4.933 1.00 94.88 107 LEU A C 1
ATOM 818 O O . LEU A 1 107 ? -2.093 -3.855 4.074 1.00 94.88 107 LEU A O 1
ATOM 822 N N . PHE A 1 108 ? -2.219 -2.520 5.886 1.00 94.19 108 PHE A N 1
ATOM 823 C CA . PHE A 1 108 ? -3.664 -2.324 5.769 1.00 94.19 108 PHE A CA 1
ATOM 824 C C . PHE A 1 108 ? -3.972 -0.902 5.333 1.00 94.19 108 PHE A C 1
ATOM 826 O O . PHE A 1 108 ? -3.331 0.049 5.778 1.00 94.19 108 PHE A O 1
ATOM 833 N N . LEU A 1 109 ? -4.971 -0.777 4.471 1.00 95.69 109 LEU A N 1
ATOM 834 C CA . LEU A 1 109 ? -5.436 0.462 3.876 1.00 95.69 109 LEU A CA 1
ATOM 835 C C . LEU A 1 109 ? -6.922 0.618 4.190 1.00 95.69 109 LEU A C 1
ATOM 837 O O . LEU A 1 109 ? -7.692 -0.323 3.984 1.00 95.69 109 LEU A O 1
ATOM 841 N N . LYS A 1 110 ? -7.324 1.796 4.665 1.00 95.12 110 LYS A N 1
ATOM 842 C CA . LYS A 1 110 ? -8.725 2.142 4.927 1.00 95.12 110 LYS A CA 1
ATOM 843 C C . LYS A 1 110 ? -9.038 3.482 4.266 1.00 95.12 110 LYS A C 1
ATOM 845 O O . LYS A 1 110 ? -8.359 4.467 4.567 1.00 95.12 110 LYS A O 1
ATOM 850 N N . PRO A 1 111 ? -10.014 3.555 3.347 1.00 95.56 111 PRO A N 1
ATOM 851 C CA . PRO A 1 111 ? -10.424 4.835 2.800 1.00 95.56 111 PRO A CA 1
ATOM 852 C C . PRO A 1 111 ? -11.121 5.651 3.888 1.00 95.56 111 PRO A C 1
ATOM 854 O O . PRO A 1 111 ? -11.855 5.115 4.720 1.00 95.56 111 PRO A O 1
ATOM 857 N N . LEU A 1 112 ? -10.895 6.958 3.872 1.00 93.50 112 LEU A N 1
ATOM 858 C CA . LEU A 1 112 ? -11.541 7.908 4.765 1.00 93.50 112 LEU A CA 1
ATOM 859 C C . LEU A 1 112 ? -12.602 8.708 4.010 1.00 93.50 112 LEU A C 1
ATOM 861 O O . LEU A 1 112 ? -12.538 8.879 2.792 1.00 93.50 112 LEU A O 1
ATOM 865 N N . SER A 1 113 ? -13.575 9.242 4.747 1.00 90.62 113 SER A N 1
ATOM 866 C CA . SER A 1 113 ? -14.692 10.009 4.179 1.00 90.62 113 SER A CA 1
ATOM 867 C C . SER A 1 113 ? -14.261 11.290 3.457 1.00 90.62 113 SER A C 1
ATOM 869 O O . SER A 1 113 ? -15.001 11.798 2.622 1.00 90.62 113 SER A O 1
ATOM 871 N N . ASN A 1 114 ? -13.062 11.801 3.745 1.00 88.94 114 ASN A N 1
ATOM 872 C CA . ASN A 1 114 ? -12.476 12.973 3.094 1.00 88.94 114 ASN A CA 1
ATOM 873 C C . ASN A 1 114 ? -11.634 12.632 1.844 1.00 88.94 114 ASN A C 1
ATOM 875 O O . ASN A 1 114 ? -10.964 13.512 1.312 1.00 88.94 114 ASN A O 1
ATOM 879 N N . GLY A 1 115 ? -11.629 11.372 1.395 1.00 90.12 115 GLY A N 1
ATOM 880 C CA . GLY A 1 115 ? -10.859 10.911 0.235 1.00 90.12 115 GLY A CA 1
ATOM 881 C C . GLY A 1 115 ? -9.397 10.556 0.529 1.00 90.12 115 GLY A C 1
ATOM 882 O O . GLY A 1 115 ? -8.716 10.037 -0.356 1.00 90.12 115 GLY A O 1
ATOM 883 N N . ASN A 1 116 ? -8.914 10.784 1.755 1.00 93.38 116 ASN A N 1
ATOM 884 C CA . ASN A 1 116 ? -7.612 10.285 2.190 1.00 93.38 116 ASN A CA 1
ATOM 885 C C . ASN A 1 116 ? -7.646 8.767 2.383 1.00 93.38 116 ASN A C 1
ATOM 887 O O . ASN A 1 116 ? -8.706 8.145 2.486 1.00 93.38 116 ASN A O 1
ATOM 891 N N . VAL A 1 117 ? -6.460 8.177 2.497 1.00 95.62 117 VAL A N 1
ATOM 892 C CA . VAL A 1 117 ? -6.304 6.767 2.851 1.00 95.62 117 VAL A CA 1
ATOM 893 C C . VAL A 1 117 ? -5.463 6.652 4.108 1.00 95.62 117 VAL A C 1
ATOM 895 O O . VAL A 1 117 ? -4.332 7.132 4.174 1.00 95.62 117 VAL A O 1
ATOM 898 N N . GLU A 1 118 ? -6.030 6.000 5.113 1.00 95.12 118 GLU A N 1
ATOM 899 C CA . GLU A 1 118 ? -5.326 5.626 6.326 1.00 95.12 118 GLU A CA 1
ATOM 900 C C . GLU A 1 118 ? -4.526 4.341 6.098 1.00 95.12 118 GLU A C 1
ATOM 902 O O . GLU A 1 118 ? -5.030 3.371 5.528 1.00 95.12 118 GLU A O 1
ATOM 907 N N . VAL A 1 119 ? -3.270 4.346 6.543 1.00 95.19 119 VAL A N 1
ATOM 908 C CA . VAL A 1 119 ? -2.320 3.243 6.392 1.00 95.19 119 VAL A CA 1
ATOM 909 C C . VAL A 1 119 ? -1.944 2.713 7.769 1.00 95.19 119 VAL A C 1
ATOM 911 O O . VAL A 1 119 ? -1.296 3.404 8.558 1.00 95.19 119 VAL A O 1
ATOM 914 N N . PHE A 1 120 ? -2.314 1.467 8.050 1.00 93.06 120 PHE A N 1
ATOM 915 C CA . PHE A 1 120 ? -1.893 0.763 9.258 1.00 93.06 120 PHE A CA 1
ATOM 916 C C . PHE A 1 120 ? -0.599 0.006 8.992 1.00 93.06 120 PHE A C 1
ATOM 918 O O . PHE A 1 120 ? -0.349 -0.509 7.898 1.00 93.06 120 PHE A O 1
ATOM 925 N N . THR A 1 121 ? 0.229 -0.065 10.024 1.00 90.06 121 THR A N 1
ATOM 926 C CA . THR A 1 121 ? 1.597 -0.577 9.951 1.00 90.06 121 THR A CA 1
ATOM 927 C C . THR A 1 121 ? 1.910 -1.434 11.174 1.00 90.06 121 THR A C 1
ATOM 929 O O . THR A 1 121 ? 1.068 -1.651 12.046 1.00 90.06 121 THR A O 1
ATOM 932 N N . GLY A 1 122 ? 3.154 -1.891 11.282 1.00 86.62 122 GLY A N 1
ATOM 933 C CA . GLY A 1 122 ? 3.671 -2.597 12.447 1.00 86.62 122 GLY A CA 1
ATOM 934 C C . GLY A 1 122 ? 3.630 -1.783 13.746 1.00 86.62 122 GLY A C 1
ATOM 935 O O . GLY A 1 122 ? 3.767 -2.368 14.811 1.00 86.62 122 GLY A O 1
ATOM 936 N N . ALA A 1 123 ? 3.409 -0.461 13.705 1.00 85.31 123 ALA A N 1
ATOM 937 C CA . ALA A 1 123 ? 3.111 0.294 14.929 1.00 85.31 123 ALA A CA 1
ATOM 938 C C . ALA A 1 123 ? 1.769 -0.123 15.546 1.00 85.31 123 ALA A C 1
ATOM 940 O O . ALA A 1 123 ? 1.629 -0.105 16.763 1.00 85.31 123 ALA A O 1
ATOM 941 N N . ASN A 1 124 ? 0.807 -0.517 14.709 1.00 82.88 124 ASN A N 1
ATOM 942 C CA . ASN A 1 124 ? -0.513 -0.977 15.122 1.00 82.88 124 ASN A CA 1
ATOM 943 C C . ASN A 1 124 ? -0.524 -2.518 15.241 1.00 82.88 124 ASN A C 1
ATOM 945 O O . ASN A 1 124 ? -1.101 -3.068 16.170 1.00 82.88 124 ASN A O 1
ATOM 949 N N . PHE A 1 125 ? 0.169 -3.226 14.339 1.00 82.69 125 PHE A N 1
ATOM 950 C CA . PHE A 1 125 ? 0.180 -4.696 14.266 1.00 82.69 125 PHE A CA 1
ATOM 951 C C . PHE A 1 125 ? 1.608 -5.249 14.059 1.00 82.69 125 PHE A C 1
ATOM 953 O O . PHE A 1 125 ? 1.957 -5.672 12.951 1.00 82.69 125 PHE A O 1
ATOM 960 N N . PRO A 1 126 ? 2.467 -5.250 15.097 1.00 78.12 126 PRO A N 1
ATOM 961 C CA . PRO A 1 126 ? 3.921 -5.443 14.966 1.00 78.12 126 PRO A CA 1
ATOM 962 C C . PRO A 1 126 ? 4.360 -6.805 14.428 1.00 78.12 126 PRO A C 1
ATOM 964 O O . PRO A 1 126 ? 5.455 -6.918 13.881 1.00 78.12 126 PRO A O 1
ATOM 967 N N . THR A 1 127 ? 3.532 -7.836 14.575 1.00 79.81 127 THR A N 1
ATOM 968 C CA . THR A 1 127 ? 3.824 -9.187 14.079 1.00 79.81 127 THR A CA 1
ATOM 969 C C . THR A 1 127 ? 3.343 -9.427 12.649 1.00 79.81 127 THR A C 1
ATOM 971 O O . THR A 1 127 ? 3.786 -10.385 12.024 1.00 79.81 127 THR A O 1
ATOM 974 N N . CYS A 1 128 ? 2.451 -8.577 12.131 1.00 81.12 128 CYS A N 1
ATOM 975 C CA . CYS A 1 128 ? 1.710 -8.841 10.895 1.00 81.12 128 CYS A CA 1
ATOM 976 C C . CYS A 1 128 ? 2.018 -7.850 9.778 1.00 81.12 128 CYS A C 1
ATOM 978 O O . CYS A 1 128 ? 2.022 -8.218 8.604 1.00 81.12 128 CYS A O 1
ATOM 980 N N . LEU A 1 129 ? 2.248 -6.588 10.137 1.00 87.12 129 LEU A N 1
ATOM 981 C CA . LEU A 1 129 ? 2.409 -5.507 9.180 1.00 87.12 129 LEU A CA 1
ATOM 982 C C . LEU A 1 129 ? 3.842 -4.994 9.158 1.00 87.12 129 LEU A C 1
ATOM 984 O O . LEU A 1 129 ? 4.605 -5.091 10.119 1.00 87.12 129 LEU A O 1
ATOM 988 N N . SER A 1 130 ? 4.202 -4.402 8.027 1.00 91.94 130 SER A N 1
ATOM 989 C CA . SER A 1 130 ? 5.515 -3.804 7.841 1.00 91.94 130 SER A CA 1
ATOM 990 C C . SER A 1 130 ? 5.775 -2.652 8.796 1.00 91.94 130 SER A C 1
ATOM 992 O O . SER A 1 130 ? 4.876 -1.885 9.136 1.00 91.94 130 SER A O 1
ATOM 994 N N . ARG A 1 131 ? 7.039 -2.497 9.197 1.00 93.25 131 ARG A N 1
ATOM 995 C CA . ARG A 1 131 ? 7.454 -1.437 10.117 1.00 93.25 131 ARG A CA 1
ATOM 996 C C . ARG A 1 131 ? 7.143 -0.053 9.528 1.00 93.25 131 ARG A C 1
ATOM 998 O O . ARG A 1 131 ? 7.418 0.160 8.347 1.00 93.25 131 ARG A O 1
ATOM 1005 N N . PRO A 1 132 ? 6.671 0.909 10.341 1.00 92.62 132 PRO A N 1
ATOM 1006 C CA . PRO A 1 132 ? 6.423 2.273 9.875 1.00 92.62 132 PRO A CA 1
ATOM 1007 C C . PRO A 1 132 ? 7.669 2.924 9.267 1.00 92.62 132 PRO A C 1
ATOM 1009 O O . PRO A 1 132 ? 7.563 3.678 8.312 1.00 92.62 132 PRO A O 1
ATOM 1012 N N . SER A 1 133 ? 8.860 2.591 9.779 1.00 94.44 133 SER A N 1
ATOM 1013 C CA . SER A 1 133 ? 10.144 3.116 9.296 1.00 94.44 133 SER A CA 1
ATOM 1014 C C . SER A 1 133 ? 10.474 2.749 7.845 1.00 94.44 133 SER A C 1
ATOM 1016 O O . SER A 1 133 ? 11.385 3.334 7.273 1.00 94.44 133 SER A O 1
ATOM 1018 N N . TYR A 1 134 ? 9.782 1.765 7.261 1.00 95.56 134 TYR A N 1
ATOM 1019 C CA . TYR A 1 134 ? 9.932 1.407 5.848 1.00 95.56 134 TYR A CA 1
ATOM 1020 C C . TYR A 1 134 ? 9.071 2.271 4.933 1.00 95.56 134 TYR A C 1
ATOM 1022 O O . TYR A 1 134 ? 9.215 2.193 3.718 1.00 95.56 134 TYR A O 1
ATOM 1030 N N . LEU A 1 135 ? 8.181 3.088 5.498 1.00 95.12 135 LEU A N 1
ATOM 1031 C CA . LEU A 1 135 ? 7.294 3.968 4.759 1.00 95.12 135 LEU A CA 1
ATOM 1032 C C . LEU A 1 135 ? 7.798 5.400 4.851 1.00 95.12 135 LEU A C 1
ATOM 1034 O O . LEU A 1 135 ? 8.108 5.914 5.923 1.00 95.12 135 LEU A O 1
ATOM 1038 N N . SER A 1 136 ? 7.861 6.062 3.708 1.00 93.69 136 SER A N 1
ATOM 1039 C CA . SER A 1 136 ? 8.201 7.475 3.614 1.00 93.69 136 SER A CA 1
ATOM 1040 C C . SER A 1 136 ? 7.117 8.170 2.795 1.00 93.69 136 SER A C 1
ATOM 1042 O O . SER A 1 136 ? 7.043 7.935 1.584 1.00 93.69 136 SER A O 1
ATOM 1044 N N . PRO A 1 137 ? 6.243 8.989 3.412 1.00 85.75 137 PRO A N 1
ATOM 1045 C CA . PRO A 1 137 ? 5.340 9.830 2.641 1.00 85.75 137 PRO A CA 1
ATOM 1046 C C . PRO A 1 137 ? 6.184 10.783 1.797 1.00 85.75 137 PRO A C 1
ATOM 1048 O O . PRO A 1 137 ? 7.142 11.380 2.294 1.00 85.75 137 PRO A O 1
ATOM 1051 N N . ALA A 1 138 ? 5.839 10.953 0.525 1.00 75.62 138 ALA A N 1
ATOM 1052 C CA . ALA A 1 138 ? 6.554 11.868 -0.357 1.00 75.62 138 ALA A CA 1
ATOM 1053 C C . ALA A 1 138 ? 6.088 13.320 -0.118 1.00 75.62 138 ALA A C 1
ATOM 1055 O O . ALA A 1 138 ? 5.556 13.966 -1.013 1.00 75.62 138 ALA A O 1
ATOM 1056 N N . GLY A 1 139 ? 6.232 13.816 1.118 1.00 60.59 139 GLY A N 1
ATOM 1057 C CA . GLY A 1 139 ? 6.006 15.217 1.493 1.00 60.59 139 GLY A CA 1
ATOM 1058 C C . GLY A 1 139 ? 4.572 15.727 1.300 1.00 60.59 139 GLY A C 1
ATOM 1059 O O . GLY A 1 139 ? 4.350 16.616 0.486 1.00 60.59 139 GLY A O 1
ATOM 1060 N N . GLY A 1 140 ? 3.598 15.187 2.045 1.00 66.25 140 GLY A N 1
ATOM 1061 C CA . GLY A 1 140 ? 2.196 15.647 1.994 1.00 66.25 140 GLY A CA 1
ATOM 1062 C C . GLY A 1 140 ? 1.497 15.391 0.654 1.00 66.25 140 GLY A C 1
ATOM 1063 O O . GLY A 1 140 ? 0.480 16.010 0.357 1.00 66.25 140 GLY A O 1
ATOM 1064 N N . SER A 1 141 ? 2.064 14.514 -0.169 1.00 77.62 141 SER A N 1
ATOM 1065 C CA . SER A 1 141 ? 1.537 14.178 -1.481 1.00 77.62 141 SER A CA 1
ATOM 1066 C C . SER A 1 141 ? 0.656 12.937 -1.429 1.00 77.62 141 SER A C 1
ATOM 1068 O O . SER A 1 141 ? 0.645 12.166 -0.466 1.00 77.62 141 SER A O 1
ATOM 1070 N N . ALA A 1 142 ? -0.030 12.702 -2.538 1.00 93.50 142 ALA A N 1
ATOM 1071 C CA . ALA A 1 142 ? -0.743 11.470 -2.810 1.00 93.50 142 ALA A CA 1
ATOM 1072 C C . ALA A 1 142 ? 0.200 10.268 -3.037 1.00 93.50 142 ALA A C 1
ATOM 1074 O O . ALA A 1 142 ? -0.217 9.272 -3.613 1.00 93.50 142 ALA A O 1
ATOM 1075 N N . GLN A 1 143 ? 1.476 10.346 -2.642 1.00 95.69 143 GLN A N 1
ATOM 1076 C CA . GLN A 1 143 ? 2.466 9.297 -2.848 1.00 95.69 143 GLN A CA 1
ATOM 1077 C C . GLN A 1 143 ? 3.109 8.842 -1.536 1.00 95.69 143 GLN A C 1
ATOM 1079 O O . GLN A 1 143 ? 3.424 9.634 -0.643 1.00 95.69 143 GLN A O 1
ATOM 1084 N N . MET A 1 144 ? 3.356 7.540 -1.443 1.00 95.62 144 MET A N 1
ATOM 1085 C CA . MET A 1 144 ? 4.033 6.907 -0.318 1.00 95.62 144 MET A CA 1
ATOM 1086 C C . MET A 1 144 ? 5.018 5.868 -0.839 1.00 95.62 144 MET A C 1
ATOM 1088 O O . MET A 1 144 ? 4.638 4.966 -1.578 1.00 95.62 144 MET A O 1
ATOM 1092 N N . ARG A 1 145 ? 6.290 5.975 -0.453 1.00 95.69 145 ARG A N 1
ATOM 1093 C CA . ARG A 1 145 ? 7.317 4.996 -0.821 1.00 95.69 145 ARG A CA 1
ATOM 1094 C C . ARG A 1 145 ? 7.467 3.957 0.277 1.00 95.69 145 ARG A C 1
ATOM 1096 O O . ARG A 1 145 ? 7.503 4.311 1.453 1.00 95.69 145 ARG A O 1
ATOM 1103 N N . TYR A 1 146 ? 7.609 2.704 -0.125 1.00 96.06 146 TYR A N 1
ATOM 1104 C CA . TYR A 1 146 ? 8.024 1.593 0.712 1.00 96.06 146 TYR A CA 1
ATOM 1105 C C . TYR A 1 146 ? 9.460 1.194 0.369 1.00 96.06 146 TYR A C 1
ATOM 1107 O O . TYR A 1 146 ? 9.779 0.989 -0.802 1.00 96.06 146 TYR A O 1
ATOM 1115 N N . ASN A 1 147 ? 10.317 1.042 1.376 1.00 95.19 147 ASN A N 1
ATOM 1116 C CA . ASN A 1 147 ? 11.653 0.475 1.229 1.00 95.19 147 ASN A CA 1
ATOM 1117 C C . ASN A 1 147 ? 12.088 -0.210 2.534 1.00 95.19 147 ASN A C 1
ATOM 1119 O O . ASN A 1 147 ? 12.301 0.460 3.546 1.00 95.19 147 ASN A O 1
ATOM 1123 N N . ASN A 1 148 ? 12.249 -1.538 2.515 1.00 94.06 148 ASN A N 1
ATOM 1124 C CA . ASN A 1 148 ? 12.733 -2.291 3.681 1.00 94.06 148 ASN A CA 1
ATOM 1125 C C . ASN A 1 148 ? 14.267 -2.414 3.767 1.00 94.06 148 ASN A C 1
ATOM 1127 O O . ASN A 1 148 ? 14.765 -3.107 4.652 1.00 94.06 148 ASN A O 1
ATOM 1131 N N . GLN A 1 149 ? 15.001 -1.751 2.865 1.00 93.00 149 GLN A N 1
ATOM 1132 C CA . GLN A 1 149 ? 16.465 -1.757 2.719 1.00 93.00 149 GLN A CA 1
ATOM 1133 C C . GLN A 1 149 ? 17.087 -3.128 2.422 1.00 93.00 149 GLN A C 1
ATOM 1135 O O . GLN A 1 149 ? 18.309 -3.258 2.433 1.00 93.00 149 GLN A O 1
ATOM 1140 N N . GLN A 1 150 ? 16.263 -4.143 2.168 1.00 87.12 150 GLN A N 1
ATOM 1141 C CA . GLN A 1 150 ? 16.705 -5.496 1.861 1.00 87.12 150 GLN A CA 1
ATOM 1142 C C . GLN A 1 150 ? 16.415 -5.784 0.393 1.00 87.12 150 GLN A C 1
ATOM 1144 O O . GLN A 1 150 ? 17.303 -5.655 -0.440 1.00 87.12 150 GLN A O 1
ATOM 1149 N N . ASP A 1 151 ? 15.153 -6.075 0.076 1.00 88.38 151 ASP A N 1
ATOM 1150 C CA . ASP A 1 151 ? 14.770 -6.613 -1.233 1.00 88.38 151 ASP A CA 1
ATOM 1151 C C . ASP A 1 151 ? 13.428 -6.086 -1.754 1.00 88.38 151 ASP A C 1
ATOM 1153 O O . ASP A 1 151 ? 13.072 -6.359 -2.904 1.00 88.38 151 ASP A O 1
ATOM 1157 N N . ILE A 1 152 ? 12.658 -5.362 -0.931 1.00 93.50 152 ILE A N 1
ATOM 1158 C CA . ILE A 1 152 ? 11.318 -4.888 -1.294 1.00 93.50 152 ILE A CA 1
ATOM 1159 C C . ILE A 1 152 ? 11.285 -3.367 -1.321 1.00 93.50 152 ILE A C 1
ATOM 1161 O O . ILE A 1 152 ? 11.390 -2.702 -0.286 1.00 93.50 152 ILE A O 1
ATOM 1165 N N . GLU A 1 153 ? 11.075 -2.839 -2.524 1.00 94.88 153 GLU A N 1
ATOM 1166 C CA . GLU A 1 153 ? 10.921 -1.419 -2.789 1.00 94.88 153 GLU A CA 1
ATOM 1167 C C . GLU A 1 153 ? 9.803 -1.165 -3.808 1.00 94.88 153 GLU A C 1
ATOM 1169 O O . GLU A 1 153 ? 9.825 -1.684 -4.925 1.00 94.88 153 GLU A O 1
ATOM 1174 N N . PHE A 1 154 ? 8.835 -0.330 -3.442 1.00 95.50 154 PHE A N 1
ATOM 1175 C CA . PHE A 1 154 ? 7.770 0.112 -4.344 1.00 95.50 154 PHE A CA 1
ATOM 1176 C C . PHE A 1 154 ? 7.225 1.472 -3.914 1.00 95.50 154 PHE A C 1
ATOM 1178 O O . PHE A 1 154 ? 7.456 1.928 -2.793 1.00 95.50 154 PHE A O 1
ATOM 1185 N N . SER A 1 155 ? 6.466 2.105 -4.798 1.00 95.75 155 SER A N 1
ATOM 1186 C CA . SER A 1 155 ? 5.724 3.327 -4.499 1.00 95.75 155 SER A CA 1
ATOM 1187 C C . SER A 1 155 ? 4.228 3.076 -4.613 1.00 95.75 155 SER A C 1
ATOM 1189 O O . SER A 1 155 ? 3.774 2.320 -5.468 1.00 95.75 155 SER A O 1
ATOM 1191 N N . LEU A 1 156 ? 3.467 3.722 -3.741 1.00 97.19 156 LEU A N 1
ATOM 1192 C CA . LEU A 1 156 ? 2.021 3.833 -3.806 1.00 97.19 156 LEU A CA 1
ATOM 1193 C C . LEU A 1 156 ? 1.663 5.242 -4.252 1.00 97.19 156 LEU A C 1
ATOM 1195 O O . LEU A 1 156 ? 2.237 6.211 -3.760 1.00 97.19 156 LEU A O 1
ATOM 1199 N N . GLU A 1 157 ? 0.686 5.349 -5.137 1.00 96.50 157 GLU A N 1
ATOM 1200 C CA . GLU A 1 157 ? 0.080 6.604 -5.558 1.00 96.50 157 GLU A CA 1
ATOM 1201 C C . GLU A 1 157 ? -1.436 6.517 -5.380 1.00 96.50 157 GLU A C 1
ATOM 1203 O O . GLU A 1 157 ? -2.068 5.542 -5.787 1.00 96.50 157 GLU A O 1
ATOM 1208 N N . LEU A 1 158 ? -2.007 7.544 -4.765 1.00 96.69 158 LEU A N 1
ATOM 1209 C CA . LEU A 1 158 ? -3.424 7.708 -4.514 1.00 96.69 158 LEU A CA 1
ATOM 1210 C C . LEU A 1 158 ? -4.013 8.662 -5.551 1.00 96.69 158 LEU A C 1
ATOM 1212 O O . LEU A 1 158 ? -3.601 9.808 -5.694 1.00 96.69 158 LEU A O 1
ATOM 1216 N N . GLN A 1 159 ? -5.020 8.186 -6.263 1.00 94.88 159 GLN A N 1
ATOM 1217 C CA . GLN A 1 159 ? -5.855 8.995 -7.139 1.00 94.88 159 GLN A CA 1
ATOM 1218 C C . GLN A 1 159 ? -7.308 8.834 -6.699 1.00 94.88 159 GLN A C 1
ATOM 1220 O O . GLN A 1 159 ? -7.664 7.838 -6.075 1.00 94.88 159 GLN A O 1
ATOM 1225 N N . VAL A 1 160 ? -8.166 9.792 -7.033 1.00 92.50 160 VAL A N 1
ATOM 1226 C CA . VAL A 1 160 ? -9.617 9.636 -6.878 1.00 92.50 160 VAL A CA 1
ATOM 1227 C C . VAL A 1 160 ? -10.223 9.628 -8.270 1.00 92.50 160 VAL A C 1
ATOM 1229 O O . VAL A 1 160 ? -10.077 10.589 -9.020 1.00 92.50 160 VAL A O 1
ATOM 1232 N N . GLU A 1 161 ? -10.885 8.532 -8.625 1.00 91.62 161 GLU A N 1
ATOM 1233 C CA . GLU A 1 161 ? -11.517 8.348 -9.930 1.00 91.62 161 GLU A CA 1
ATOM 1234 C C . GLU A 1 161 ? -12.951 7.861 -9.711 1.00 91.62 161 GLU A C 1
ATOM 1236 O O . GLU A 1 161 ? -13.183 6.891 -8.993 1.00 91.62 161 GLU A O 1
ATOM 1241 N N . ASN A 1 162 ? -13.932 8.563 -10.289 1.00 88.06 162 ASN A N 1
ATOM 1242 C CA . ASN A 1 162 ? -15.363 8.286 -10.098 1.00 88.06 162 ASN A CA 1
ATOM 1243 C C . ASN A 1 162 ? -15.790 8.201 -8.617 1.00 88.06 162 ASN A C 1
ATOM 1245 O O . ASN A 1 162 ? -16.638 7.389 -8.266 1.00 88.06 162 ASN A O 1
ATOM 1249 N N . ASN A 1 163 ? -15.203 9.038 -7.752 1.00 86.44 163 ASN A N 1
ATOM 1250 C CA . ASN A 1 163 ? -15.397 9.045 -6.292 1.00 86.44 163 ASN A CA 1
ATOM 1251 C C . ASN A 1 163 ? -14.851 7.816 -5.540 1.00 86.44 163 ASN A C 1
ATOM 1253 O O . ASN A 1 163 ? -15.127 7.663 -4.351 1.00 86.44 163 ASN A O 1
ATOM 1257 N N . TYR A 1 164 ? -14.046 6.970 -6.188 1.00 88.81 164 TYR A N 1
ATOM 1258 C CA . TYR A 1 164 ? -13.371 5.846 -5.542 1.00 88.81 164 TYR A CA 1
ATOM 1259 C C . TYR A 1 164 ? -11.865 6.106 -5.430 1.00 88.81 164 TYR A C 1
ATOM 1261 O O . TYR A 1 164 ? -11.245 6.530 -6.413 1.00 88.81 164 TYR A O 1
ATOM 1269 N N . PRO A 1 165 ? -11.241 5.833 -4.268 1.00 95.75 165 PRO A N 1
ATOM 1270 C CA . PRO A 1 165 ? -9.792 5.874 -4.146 1.00 95.75 165 PRO A CA 1
ATOM 1271 C C . PRO A 1 165 ? -9.177 4.774 -5.012 1.00 95.75 165 PRO A C 1
ATOM 1273 O O . PRO A 1 165 ? -9.455 3.588 -4.840 1.00 95.75 165 PRO A O 1
ATOM 1276 N N . LYS A 1 166 ? -8.336 5.168 -5.958 1.00 96.50 166 LYS A N 1
ATOM 1277 C CA . LYS A 1 166 ? -7.542 4.286 -6.802 1.00 96.50 166 LYS A CA 1
ATOM 1278 C C . LYS A 1 166 ? -6.116 4.283 -6.281 1.00 96.50 166 LYS A C 1
ATOM 1280 O O . LYS A 1 166 ? -5.463 5.324 -6.244 1.00 96.50 166 LYS A O 1
ATOM 1285 N N . ILE A 1 167 ? -5.638 3.104 -5.910 1.00 97.88 167 ILE A N 1
ATOM 1286 C CA . ILE A 1 167 ? -4.266 2.898 -5.462 1.00 97.88 167 ILE A CA 1
ATOM 1287 C C . ILE A 1 167 ? -3.477 2.324 -6.622 1.00 97.88 167 ILE A C 1
ATOM 1289 O O . ILE A 1 167 ? -3.786 1.236 -7.106 1.00 97.88 167 ILE A O 1
ATOM 1293 N N . THR A 1 168 ? -2.454 3.049 -7.053 1.00 97.19 168 THR A N 1
ATOM 1294 C CA . THR A 1 168 ? -1.482 2.566 -8.030 1.00 97.19 168 THR A CA 1
ATOM 1295 C C . THR A 1 168 ? -0.221 2.137 -7.298 1.00 97.19 168 THR A C 1
ATOM 1297 O O . THR A 1 168 ? 0.339 2.907 -6.526 1.00 97.19 168 THR A O 1
ATOM 1300 N N . ILE A 1 169 ? 0.220 0.906 -7.534 1.00 96.69 169 ILE A N 1
ATOM 1301 C CA . ILE A 1 169 ? 1.492 0.367 -7.070 1.00 96.69 169 ILE A CA 1
ATOM 1302 C C . ILE A 1 169 ? 2.475 0.428 -8.232 1.00 96.69 169 ILE A C 1
ATOM 1304 O O . ILE A 1 169 ? 2.228 -0.167 -9.282 1.00 96.69 169 ILE A O 1
ATOM 1308 N N . GLU A 1 170 ? 3.596 1.109 -8.036 1.00 95.12 170 GLU A N 1
ATOM 1309 C CA . GLU A 1 170 ? 4.715 1.129 -8.970 1.00 95.12 170 GLU A CA 1
ATOM 1310 C C . GLU A 1 170 ? 5.890 0.344 -8.392 1.00 95.12 170 GLU A C 1
ATOM 1312 O O . GLU A 1 170 ? 6.448 0.697 -7.351 1.00 95.12 170 GLU A O 1
ATOM 1317 N N . GLN A 1 171 ? 6.255 -0.739 -9.073 1.00 91.31 171 GLN A N 1
ATOM 1318 C CA . GLN A 1 171 ? 7.407 -1.561 -8.721 1.00 91.31 171 GLN A CA 1
ATOM 1319 C C . GLN A 1 171 ? 8.664 -1.026 -9.415 1.00 91.31 171 GLN A C 1
ATOM 1321 O O . GLN A 1 171 ? 8.615 -0.581 -10.564 1.00 91.31 171 GLN A O 1
ATOM 1326 N N . GLY A 1 172 ? 9.814 -1.087 -8.739 1.00 82.25 172 GLY A N 1
ATOM 1327 C CA . GLY A 1 172 ? 11.089 -0.777 -9.385 1.00 82.25 172 GLY A CA 1
ATOM 1328 C C . GLY A 1 172 ? 11.368 -1.728 -10.557 1.00 82.25 172 GLY A C 1
ATOM 1329 O O . GLY A 1 1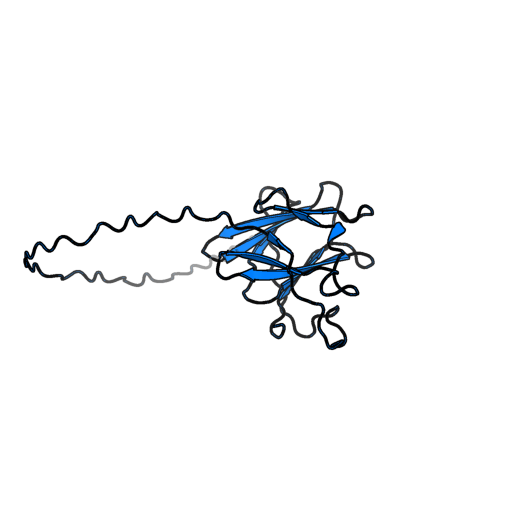72 ? 11.072 -2.915 -10.482 1.00 82.25 172 GLY A O 1
ATOM 1330 N N . ILE A 1 173 ? 12.006 -1.228 -11.622 1.00 72.12 173 ILE A N 1
ATOM 1331 C CA . ILE A 1 173 ? 12.254 -1.947 -12.897 1.00 72.12 173 ILE A CA 1
ATOM 1332 C C . ILE A 1 173 ? 12.989 -3.293 -12.708 1.00 72.12 173 ILE A C 1
ATOM 1334 O O . ILE A 1 173 ? 12.947 -4.165 -13.571 1.00 72.12 173 ILE A O 1
ATOM 1338 N N . LYS A 1 174 ? 13.686 -3.471 -11.582 1.00 74.56 174 LYS A N 1
ATOM 1339 C CA . LYS A 1 174 ? 14.485 -4.666 -11.286 1.00 74.56 174 LYS A CA 1
ATOM 1340 C C . LYS A 1 174 ? 13.701 -5.796 -10.621 1.00 74.56 174 LYS A C 1
ATOM 1342 O O . LYS A 1 174 ? 14.264 -6.874 -10.448 1.00 74.56 174 LYS A O 1
ATOM 1347 N N . TYR A 1 175 ? 12.452 -5.568 -10.228 1.00 71.38 175 TYR A N 1
ATOM 1348 C CA . TYR A 1 175 ? 11.764 -6.456 -9.304 1.00 71.38 175 TYR A CA 1
ATOM 1349 C C . TYR A 1 175 ? 10.442 -6.965 -9.869 1.00 71.38 175 TYR A C 1
ATOM 1351 O O . TYR A 1 175 ? 9.610 -6.191 -10.325 1.00 71.38 175 TYR A O 1
ATOM 1359 N N . ASN A 1 176 ? 10.241 -8.281 -9.792 1.00 81.06 176 ASN A N 1
ATOM 1360 C CA . ASN A 1 176 ? 8.979 -8.940 -10.120 1.00 81.06 176 ASN A CA 1
ATOM 1361 C C . ASN A 1 176 ? 8.353 -9.456 -8.823 1.00 81.06 176 ASN A C 1
ATOM 1363 O O . ASN A 1 176 ? 8.508 -10.630 -8.481 1.00 81.06 176 ASN A O 1
ATOM 1367 N N . TYR A 1 177 ? 7.688 -8.579 -8.073 1.00 89.62 177 TYR A N 1
ATOM 1368 C CA . TYR A 1 177 ? 7.001 -9.000 -6.853 1.00 89.62 177 TYR A CA 1
ATOM 1369 C C . TYR A 1 177 ? 5.622 -9.571 -7.178 1.00 89.62 177 TYR A C 1
ATOM 1371 O O . TYR A 1 177 ? 4.876 -9.009 -7.987 1.00 89.62 177 TYR A O 1
ATOM 1379 N N . GLY A 1 178 ? 5.250 -10.641 -6.478 1.00 92.94 178 GLY A N 1
ATOM 1380 C CA . GLY A 1 178 ? 3.854 -11.028 -6.348 1.00 92.94 178 GLY A CA 1
ATOM 1381 C C . GLY A 1 178 ? 3.080 -9.954 -5.584 1.00 92.94 178 GLY A C 1
ATOM 1382 O O . GLY A 1 178 ? 3.633 -9.259 -4.729 1.00 92.94 178 GLY A O 1
ATOM 1383 N N . MET A 1 179 ? 1.798 -9.810 -5.908 1.00 94.88 179 MET A N 1
ATOM 1384 C CA . MET A 1 179 ? 0.892 -8.903 -5.212 1.00 94.88 179 MET A CA 1
ATOM 1385 C C . MET A 1 179 ? -0.419 -9.610 -4.917 1.00 94.88 179 MET A C 1
ATOM 1387 O O . MET A 1 179 ? -0.969 -10.286 -5.787 1.00 94.88 179 MET A O 1
ATOM 1391 N N . SER A 1 180 ? -0.932 -9.409 -3.710 1.00 95.06 180 SER A N 1
ATOM 1392 C CA . SER A 1 180 ? -2.297 -9.766 -3.347 1.00 95.06 180 SER A CA 1
ATOM 1393 C C . SER A 1 180 ? -2.961 -8.586 -2.655 1.00 95.06 180 SER A C 1
ATOM 1395 O O . SER A 1 180 ? -2.334 -7.842 -1.897 1.00 95.06 180 SER A O 1
ATOM 1397 N N . VAL A 1 181 ? -4.241 -8.402 -2.961 1.00 96.06 181 VAL A N 1
ATOM 1398 C CA . VAL A 1 181 ? -5.082 -7.394 -2.329 1.00 96.06 181 VAL A CA 1
ATOM 1399 C C . VAL A 1 181 ? -6.332 -8.102 -1.842 1.00 96.06 181 VAL A C 1
ATOM 1401 O O . VAL A 1 181 ? -7.057 -8.696 -2.639 1.00 96.06 181 VAL A O 1
ATOM 1404 N N . VAL A 1 182 ? -6.553 -8.077 -0.533 1.00 94.25 182 VAL A N 1
ATOM 1405 C CA . VAL A 1 182 ? -7.652 -8.791 0.121 1.00 94.25 182 VAL A CA 1
ATOM 1406 C C . VAL A 1 182 ? -8.466 -7.798 0.932 1.00 94.25 182 VAL A C 1
ATOM 1408 O O . VAL A 1 182 ? -7.949 -7.165 1.851 1.00 94.25 182 VAL A O 1
ATOM 1411 N N . HIS A 1 183 ? -9.740 -7.657 0.596 1.00 92.50 183 HIS A N 1
ATOM 1412 C CA . HIS A 1 183 ? -10.685 -6.863 1.358 1.00 92.50 183 HIS A CA 1
ATOM 1413 C C . HIS A 1 183 ? -11.204 -7.674 2.547 1.00 92.50 183 HIS A C 1
ATOM 1415 O O . HIS A 1 183 ? -11.694 -8.788 2.371 1.00 92.50 183 HIS A O 1
ATOM 1421 N N . CYS A 1 184 ? -11.082 -7.133 3.756 1.00 88.31 184 CYS A N 1
ATOM 1422 C CA . CYS A 1 184 ? -11.618 -7.763 4.952 1.00 88.31 184 CYS A CA 1
ATOM 1423 C C . CYS A 1 184 ? -13.050 -7.284 5.200 1.00 88.31 184 CYS A C 1
ATOM 1425 O O . CYS A 1 184 ? -13.258 -6.125 5.557 1.00 88.31 184 CYS A O 1
ATOM 1427 N N . LEU A 1 185 ? -14.018 -8.188 5.051 1.00 82.81 185 LEU A N 1
ATOM 1428 C CA . LEU A 1 185 ? -15.440 -7.887 5.238 1.00 82.81 185 LEU A CA 1
ATOM 1429 C C . LEU A 1 185 ? -15.821 -7.669 6.712 1.00 82.81 185 LEU A C 1
ATOM 1431 O O . LEU A 1 185 ? -16.780 -6.960 7.004 1.00 82.81 185 LEU A O 1
ATOM 1435 N N . GLU A 1 186 ? -15.070 -8.270 7.638 1.00 80.06 186 GLU A N 1
ATOM 1436 C CA . GLU A 1 186 ? -15.398 -8.298 9.072 1.00 80.06 186 GLU A CA 1
ATOM 1437 C C . GLU A 1 186 ? -14.464 -7.434 9.938 1.00 80.06 186 GLU A C 1
ATOM 1439 O O . GLU A 1 186 ? -14.657 -7.328 11.148 1.00 80.06 186 GLU A O 1
ATOM 1444 N N . CYS A 1 187 ? -13.457 -6.792 9.342 1.00 77.12 187 CYS A N 1
ATOM 1445 C CA . CYS A 1 187 ? -12.523 -5.936 10.070 1.00 77.12 187 CYS A CA 1
ATOM 1446 C C . CYS A 1 187 ? -13.127 -4.534 10.265 1.00 77.12 187 CYS A C 1
ATOM 1448 O O . CYS A 1 187 ? -13.526 -3.896 9.288 1.00 77.12 187 CYS A O 1
ATOM 1450 N N . GLN A 1 188 ? -13.150 -4.037 11.507 1.00 65.69 188 GLN A N 1
ATOM 1451 C CA . GLN A 1 188 ? -13.671 -2.706 11.869 1.00 65.69 188 GLN A CA 1
ATOM 1452 C C . GLN A 1 188 ? -12.557 -1.752 12.314 1.00 65.69 188 GLN A C 1
ATOM 1454 O O . GLN A 1 188 ? -11.729 -2.183 13.145 1.00 65.69 188 GLN A O 1
#

pLDDT: mean 79.58, std 17.59, range [42.44, 98.06]

Radius of gyration: 24.49 Å; chains: 1; bounding box: 60×69×70 Å

Foldseek 3Di:
DDDDDDDDDDDDDDDDDDDDDDDDDDDDDDDDDDPPPPPPPPDQQAAAEDEDPDAADPDCPDPPLDLDPWDWFDWAADPPDRQKIKTWDDAAWKWKWKADPVDIAIWIWHQDPSRYIYIYACNHVVVRHHHCVQWDTPPSHQKIWGDPVPADTWMWGWDQDPNTTMIMIGGDPVDDIDMTMTGRPPHD

Secondary structure (DSSP, 8-state):
-----------PPPP---------------------------PPPPP-EEE--PPPPSS--TTTTS-TTPEEPPPEEPSS-TTEEEEE--SSEEEEEEEETTEEEEEEEEE-TTS-EEEE-TTT-TTTS--GGGEEE-SSSSEEEEE-SSS-EEEEEEEEETTEEEEEEEE-TT---EEEEEEESS--

=== Feature glossary ===
Each block in this record encodes a different view of the same protein. In brief:

Predicted aligned error. PAE(i, j) answers: if I align the predicted and true structures on residue i, how far off (in Å) do I expect residue j to be? A block-diagonal PAE matrix with low values on the blocks and high values off-diagonal is the signature of a multi-domain protein with confidently predicted domains but uncertain inter-domain orientation.

Contact-map, Ramachandran, and PAE plots. Plot images: a contact map (which residues are close in 3D, as an N×N binary image), a Ramachandran scatter (backbone torsion angles, revealing secondary-structure composition at a glance), and — for AlphaFold structures — a PAE heatmap (pairwise prediction confidence).

Backbone torsions (φ/ψ). φ (phi) and ψ (psi) are the two rotatable backbone dihedrals per residue: φ is the C(i-1)–N–Cα–C torsion, ψ is the N–Cα–C–N(i+1) torsion, both in degrees on (−180°, 180°]. α-helical residues cluster near (−60°, −45°); β-strand residues near (−120°, +130°). A Ramachandran plot is simply a scatter of (φ, ψ) for every residue.

Foldseek 3Di. A 3Di character summarizes, for each residue, the relative orientation of the Cα frame of its nearest spatial neighbor. Because it encodes fold topology rather than chemistry, 3Di alignments detect remote structural similarity that sequence alignment misses.

Radius of gyration, Cα contacts, bounding box. Three whole-structure scalars: the radius of gyration (RMS distance of Cα from centroid, in Å), the count of Cα–Cα contacts (pairs closer than 8 Å and separated by more than four residues in sequence — i.e. tertiary, not local, contacts), and the bounding-box dimensions. Together they distinguish compact globular folds from extended fibres or disordered chains.

Sequence. Sequence gives the chain of amino acids in standard one-letter code (A=alanine, C=cysteine, …, Y=tyrosine), read N→C. It is the only feature that is directly encoded by the gene; all structural features are derived from the folded form of this sequence.

mmCIF coordinates. Atomic coordinates in PDBx/mmCIF format — the same representation the Protein Data Bank distributes. Each line of the _atom_site loop places one backbone atom in Cartesian space (units: ångströms, origin: arbitrary).

Secondary structure (3-state, P-SEA). Three-state secondary structure (P-SEA) collapses the eight DSSP classes into helix (a), strand (b), and coil (c). P-SEA assigns these from Cα geometry alone — distances and angles — without requiring backbone oxygens, so it works on any Cα trace.

InterPro / GO / CATH / organism. Functional annotations link the protein to curated databases. InterPro entries identify conserved domains and families by matching the sequence against member-database signatures (Pfam, PROSITE, CDD, …). Gene Ontology (GO) terms describe molecular function, biological process, and cellular component in a controlled vocabulary. CATH places the structure in a hierarchical fold classification (Class/Architecture/Topology/Homologous-superfamily). The organism is the source species.

B-factor. B-factor (Debye–Waller factor) reflects atomic displacement in the crystal lattice. It is an experimental observable (units Å²), not a prediction; low values mean the atom is pinned down, high values mean it moves or is heterogeneous across the crystal.

Rendered structure images. Structure images are PyMOL renders from six orthogonal camera directions. Cartoon representation draws helices as coils and strands as arrows; sticks shows the backbone as bonds; surface shows the solvent-excluded envelope. Rainbow coloring maps sequence position to hue (blue→red, N→C); chain coloring assigns a distinct color per polypeptide.

Solvent-accessible surface area. Solvent-accessible surface area (SASA) is the area in Å² traced out by the centre of a 1.4 Å probe sphere (a water molecule) rolled over the protein's van der Waals surface (Shrake–Rupley / Lee–Richards construction). Buried residues have near-zero SASA; fully exposed residues can exceed 200 Å². The total SASA scales roughly with the number of surface residues.

Secondary structure (8-state, DSSP). The SS8 string is DSSP's per-residue secondary-structure call. α-helix (H) means an i→i+4 H-bond ladder; β-strand (E) means the residue participates in a β-sheet; 3₁₀ (G) and π (I) are tighter and wider helices; T/S are turns/bends; '-' is loop.

pLDDT. For AlphaFold models, the B-factor field carries pLDDT — the model's own estimate of local accuracy on a 0–100 scale. Regions with pLDDT<50 should be treated as essentially unmodeled; they often correspond to intrinsically disordered segments.

Nearest PDB structures. Nearest PDB neighbors are the top structural matches found by Foldseek when searching this structure against the entire Protein Data Bank. Each hit reports a TM-score (0 to 1; >0.5 almost always implies the same fold) and an E-value. These are *structural* homologs — they may share no detectable sequence similarity.